Protein AF-0000000084380719 (afdb_homodimer)

Foldseek 3Di:
DDDDDDDFDWDWDDDPDDWIWIDGPPDDIATAWDDVVVPTPNPGDYPVNVLQVLLQVLLVVLLVVLCVVVVFAFDDKDKDKDWDWDADPNDTDTAEIEIEMETEGEPPTDVVVSVVSSVVSNVPRVSVVVDPHYYHYDYDYDYD/DDDDDDDFDWDWDDDPDDWIWIDGPPDDIATAWDDVVVPTPNPGDYPVNVLQVLLQVLLVVLLVVLCVVVVFAFDDKDKDKDWDWDADPNDTDTAEIEIEMETEGEPPTDVVVSVVSSVVSNVPRVSVVVDPHYYHYDYDYDYD

pLDDT: mean 97.03, std 4.34, range [57.62, 98.94]

Nearest PDB structures (foldseek):
  1qwi-assembly1_B  TM=7.609E-01  e=2.651E-09  Escherichia coli
  6mjn-assembly2_C  TM=7.390E-01  e=1.713E-10  Legionella pneumophila
  1lql-assembly4_G  TM=8.047E-01  e=5.259E-09  Mycoplasmoides pneumoniae
  6d9n-assembly1_A  TM=7.806E-01  e=1.043E-08  Elizabethkingia anophelis NUHP1
  1ukk-assembly1_B  TM=7.566E-01  e=8.662E-08  Thermus thermophilus HB8

Organism: NCBI:txid1548547

Solvent-accessible surface area (backbone atoms only — not comparable to full-atom values): 14609 Å² total; per-residue (Å²): 123,67,70,76,63,47,79,41,62,25,36,24,39,34,51,85,62,79,57,34,42,35,41,37,84,70,34,78,74,44,64,25,36,51,38,50,67,72,73,30,88,41,53,41,48,21,37,67,52,30,39,38,38,14,42,26,41,28,35,53,54,34,31,50,53,51,33,58,78,66,67,56,75,60,57,38,39,39,30,37,27,39,34,34,34,34,73,56,96,90,39,51,23,48,54,37,35,41,35,42,33,43,36,33,21,46,71,88,58,60,60,68,60,54,51,50,47,54,54,51,12,62,75,58,14,36,56,60,63,20,38,72,38,49,76,45,80,45,78,46,78,44,71,93,124,67,71,76,65,47,79,41,60,25,37,24,38,34,47,86,61,79,56,34,43,36,39,37,84,69,34,77,72,45,63,27,34,51,37,51,69,73,75,28,87,42,52,38,48,23,36,66,52,30,38,37,38,14,43,26,42,27,34,54,54,34,30,51,53,52,31,58,77,66,66,55,74,60,58,38,40,38,30,37,27,39,33,35,35,34,74,54,97,90,39,51,23,46,56,36,35,43,35,42,34,44,35,35,22,45,72,87,59,59,60,70,59,54,52,50,47,53,53,50,12,63,75,59,15,37,55,60,64,21,36,73,37,49,76,46,81,45,79,45,80,44,72,94

Structure (mmCIF, N/CA/C/O backbone):
data_AF-0000000084380719-model_v1
#
loop_
_entity.id
_entity.type
_entity.pdbx_description
1 polymer 'Osmotically inducible protein OsmC'
#
loop_
_atom_site.group_PDB
_atom_site.id
_atom_site.type_symbol
_atom_site.label_atom_id
_atom_site.label_alt_id
_atom_site.label_comp_id
_atom_site.label_asym_id
_atom_site.label_entity_id
_atom_site.label_seq_id
_atom_site.pdbx_PDB_ins_code
_atom_site.Cartn_x
_atom_site.Cartn_y
_atom_site.Cartn_z
_atom_site.occupancy
_atom_site.B_iso_or_equiv
_atom_site.auth_seq_id
_atom_site.auth_comp_id
_atom_site.auth_asym_id
_atom_site.auth_atom_id
_atom_site.pdbx_PDB_model_num
ATOM 1 N N . MET A 1 1 ? 18.422 15.531 -0.797 1 57.62 1 MET A N 1
ATOM 2 C CA . MET A 1 1 ? 17.391 14.617 -1.268 1 57.62 1 MET A CA 1
ATOM 3 C C . MET A 1 1 ? 17.891 13.781 -2.439 1 57.62 1 MET A C 1
ATOM 5 O O . MET A 1 1 ? 18.688 14.258 -3.256 1 57.62 1 MET A O 1
ATOM 9 N N . HIS A 1 2 ? 17.781 12.5 -2.42 1 75 2 HIS A N 1
ATOM 10 C CA . HIS A 1 2 ? 18.312 11.648 -3.48 1 75 2 HIS A CA 1
ATOM 11 C C . HIS A 1 2 ? 17.641 11.953 -4.816 1 75 2 HIS A C 1
ATOM 13 O O . HIS A 1 2 ? 16.453 12.281 -4.863 1 75 2 HIS A O 1
ATOM 19 N N . SER A 1 3 ? 18.453 11.969 -5.805 1 89.19 3 SER A N 1
ATOM 20 C CA . SER A 1 3 ? 17.938 12.18 -7.152 1 89.19 3 SER A CA 1
ATOM 21 C C . SER A 1 3 ? 17.016 11.047 -7.574 1 89.19 3 SER A C 1
ATOM 23 O O . SER A 1 3 ? 17.203 9.898 -7.172 1 89.19 3 SER A O 1
ATOM 25 N N . TYR A 1 4 ? 16.047 11.383 -8.328 1 94.06 4 TYR A N 1
ATOM 26 C CA . TYR A 1 4 ? 15.125 10.398 -8.867 1 94.06 4 TYR A CA 1
ATOM 27 C C . TYR A 1 4 ? 15.742 9.648 -10.039 1 94.06 4 TYR A C 1
ATOM 29 O O . TYR A 1 4 ? 16.609 10.18 -10.742 1 94.06 4 TYR A O 1
ATOM 37 N N . PRO A 1 5 ? 15.344 8.398 -10.148 1 97.38 5 PRO A N 1
ATOM 38 C CA . PRO A 1 5 ? 14.281 7.668 -9.453 1 97.38 5 PRO A CA 1
ATOM 39 C C . PRO A 1 5 ? 14.766 7.023 -8.148 1 97.38 5 PRO A C 1
ATOM 41 O O . PRO A 1 5 ? 15.961 6.77 -7.992 1 97.38 5 PRO A O 1
ATOM 44 N N . HIS A 1 6 ? 13.812 6.793 -7.164 1 98.25 6 HIS A N 1
ATOM 45 C CA . HIS A 1 6 ? 14.023 5.969 -5.977 1 98.25 6 HIS A CA 1
ATOM 46 C C . HIS A 1 6 ? 13.484 4.555 -6.184 1 98.25 6 HIS A C 1
ATOM 48 O O . HIS A 1 6 ? 12.414 4.375 -6.773 1 98.25 6 HIS A O 1
ATOM 54 N N . LEU A 1 7 ? 14.242 3.547 -5.676 1 98.44 7 LEU A N 1
ATOM 55 C CA . LEU A 1 7 ? 13.852 2.148 -5.816 1 98.44 7 LEU A CA 1
ATOM 56 C C . LEU A 1 7 ? 13.531 1.536 -4.457 1 98.44 7 LEU A C 1
ATOM 58 O O . LEU A 1 7 ? 14.266 1.736 -3.492 1 98.44 7 LEU A O 1
ATOM 62 N N . TYR A 1 8 ? 12.43 0.851 -4.383 1 98.69 8 TYR A N 1
ATOM 63 C CA . TYR A 1 8 ? 12.023 0.131 -3.184 1 98.69 8 TYR A CA 1
ATOM 64 C C . TYR A 1 8 ? 11.758 -1.337 -3.492 1 98.69 8 TYR A C 1
ATOM 66 O O . TYR A 1 8 ? 11.008 -1.657 -4.422 1 98.69 8 TYR A O 1
ATOM 74 N N . ALA A 1 9 ? 12.336 -2.246 -2.658 1 98.81 9 ALA A N 1
ATOM 75 C CA . ALA A 1 9 ? 12.25 -3.678 -2.938 1 98.81 9 ALA A CA 1
ATOM 76 C C . ALA A 1 9 ? 11.617 -4.426 -1.768 1 98.81 9 ALA A C 1
ATOM 78 O O . ALA A 1 9 ? 11.977 -4.199 -0.61 1 98.81 9 ALA A O 1
ATOM 79 N N . VAL A 1 10 ? 10.672 -5.289 -2.066 1 98.94 10 VAL A N 1
ATOM 80 C CA . VAL A 1 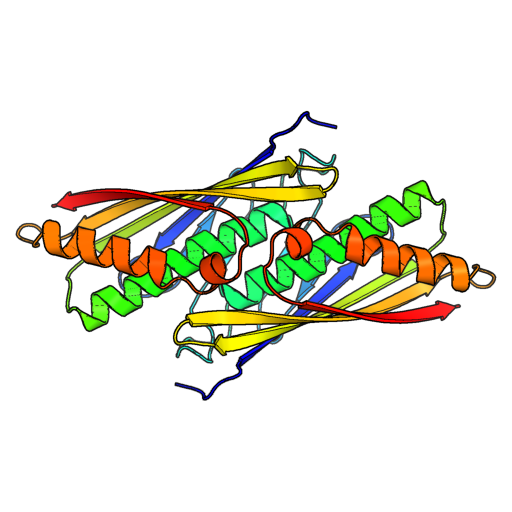10 ? 10.039 -6.164 -1.084 1 98.94 10 VAL A CA 1
ATOM 81 C C . VAL A 1 10 ? 9.898 -7.574 -1.654 1 98.94 10 VAL A C 1
ATOM 83 O O . VAL A 1 10 ? 9.68 -7.746 -2.855 1 98.94 10 VAL A O 1
ATOM 86 N N . SER A 1 11 ? 10.055 -8.516 -0.766 1 98.94 11 SER A N 1
ATOM 87 C CA . SER A 1 11 ? 9.852 -9.914 -1.134 1 98.94 11 SER A CA 1
ATOM 88 C C . SER A 1 11 ? 8.672 -10.523 -0.384 1 98.94 11 SER A C 1
ATOM 90 O O . SER A 1 11 ? 8.477 -10.25 0.802 1 98.94 11 SER A O 1
ATOM 92 N N . ALA A 1 12 ? 7.898 -11.312 -1.101 1 98.94 12 ALA A N 1
ATOM 93 C CA . ALA A 1 12 ? 6.836 -12.125 -0.517 1 98.94 12 ALA A CA 1
ATOM 94 C C . ALA A 1 12 ? 7.086 -13.609 -0.76 1 98.94 12 ALA A C 1
ATOM 96 O O . ALA A 1 12 ? 7.266 -14.039 -1.903 1 98.94 12 ALA A O 1
ATOM 97 N N . ASP A 1 13 ? 7.066 -14.367 0.296 1 98.88 13 ASP A N 1
ATOM 98 C CA . ASP A 1 13 ? 7.281 -15.812 0.225 1 98.88 13 ASP A CA 1
ATOM 99 C C . ASP A 1 13 ? 6.098 -16.578 0.81 1 98.88 13 ASP A C 1
ATOM 101 O O . ASP A 1 13 ? 5.594 -16.219 1.882 1 98.88 13 ASP A O 1
ATOM 105 N N . ALA A 1 14 ? 5.727 -17.594 0.1 1 98.44 14 ALA A N 1
ATOM 106 C CA . ALA A 1 14 ? 4.578 -18.344 0.589 1 98.44 14 ALA A CA 1
ATOM 107 C C . ALA A 1 14 ? 4.617 -19.781 0.088 1 98.44 14 ALA A C 1
ATOM 109 O O . ALA A 1 14 ? 5.262 -20.078 -0.922 1 98.44 14 ALA A O 1
ATOM 110 N N . GLY A 1 15 ? 3.971 -20.656 0.856 1 97 15 GLY A N 1
ATOM 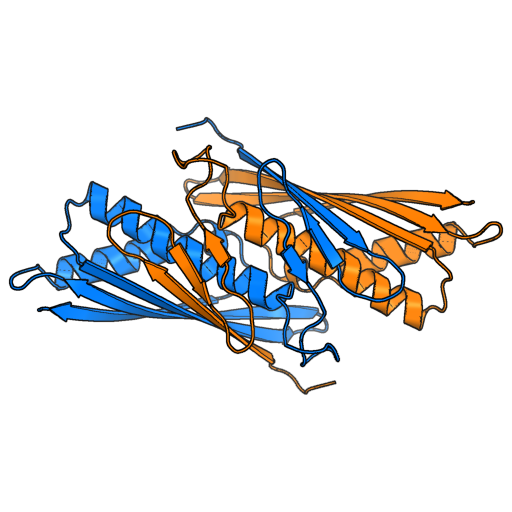111 C CA . GLY A 1 15 ? 3.611 -21.984 0.41 1 97 15 GLY A CA 1
ATOM 112 C C . GLY A 1 15 ? 2.143 -22.125 0.057 1 97 15 GLY A C 1
ATOM 113 O O . GLY A 1 15 ? 1.438 -21.125 -0.09 1 97 15 GLY A O 1
ATOM 114 N N . LEU A 1 16 ? 1.768 -23.328 -0.078 1 94.12 16 LEU A N 1
ATOM 115 C CA . LEU A 1 16 ? 0.417 -23.656 -0.522 1 94.12 16 LEU A CA 1
ATOM 116 C C . LEU A 1 16 ? -0.624 -23.031 0.407 1 94.12 16 LEU A C 1
ATOM 118 O O . LEU A 1 16 ? -1.684 -22.594 -0.045 1 94.12 16 LEU A O 1
ATOM 122 N N . GLU A 1 17 ? -0.266 -23.109 1.683 1 94.06 17 GLU A N 1
ATOM 123 C CA . GLU A 1 17 ? -1.156 -22.578 2.715 1 94.06 17 GLU A CA 1
ATOM 124 C C . GLU A 1 17 ? -0.385 -21.766 3.746 1 94.06 17 GLU A C 1
ATOM 126 O O . GLU A 1 17 ? 0.846 -21.703 3.705 1 94.06 17 GLU A O 1
ATOM 131 N N . GLY A 1 18 ? -1.129 -21.125 4.59 1 95.56 18 GLY A N 1
ATOM 132 C CA . GLY A 1 18 ? -0.494 -20.375 5.66 1 95.56 18 GLY A CA 1
ATOM 133 C C . GLY A 1 18 ? -0.27 -18.906 5.312 1 95.56 18 GLY A C 1
ATOM 134 O O . GLY A 1 18 ? -0.805 -18.422 4.316 1 95.56 18 GLY A O 1
ATOM 135 N N . ASP A 1 19 ? 0.548 -18.25 6.172 1 97.75 19 ASP A N 1
ATOM 136 C CA . ASP A 1 19 ? 0.772 -16.812 6.012 1 97.75 19 ASP A CA 1
ATOM 137 C C . ASP A 1 19 ? 1.754 -16.531 4.875 1 97.75 19 ASP A C 1
ATOM 139 O O . ASP A 1 19 ? 2.514 -17.422 4.473 1 97.75 19 ASP A O 1
ATOM 143 N N . VAL A 1 20 ? 1.64 -15.414 4.309 1 98.81 20 VAL A N 1
ATOM 144 C CA . VAL A 1 20 ? 2.656 -14.875 3.414 1 98.81 20 VAL A CA 1
ATOM 145 C C . VAL A 1 20 ? 3.682 -14.078 4.219 1 98.81 20 VAL A C 1
ATOM 147 O O . VAL A 1 20 ? 3.316 -13.266 5.074 1 98.81 20 VAL A O 1
ATOM 150 N N . ARG A 1 21 ? 4.898 -14.344 3.99 1 98.75 21 ARG A N 1
ATOM 151 C CA . ARG A 1 21 ? 5.973 -13.625 4.66 1 98.75 21 ARG A CA 1
ATOM 152 C C . ARG A 1 21 ? 6.477 -12.469 3.805 1 98.75 21 ARG A C 1
ATOM 154 O O . ARG A 1 21 ? 6.953 -12.68 2.686 1 98.75 21 ARG A O 1
ATOM 161 N N . LEU A 1 22 ? 6.363 -11.219 4.324 1 98.94 22 LEU A N 1
ATOM 162 C CA . LEU A 1 22 ? 6.828 -10.016 3.645 1 98.94 22 LEU A CA 1
ATOM 163 C C . LEU A 1 22 ? 8.117 -9.5 4.27 1 98.94 22 LEU A C 1
ATOM 165 O O . LEU A 1 22 ? 8.188 -9.281 5.48 1 98.94 22 LEU A O 1
ATOM 169 N N . THR A 1 23 ? 9.141 -9.312 3.428 1 98.88 23 THR A N 1
ATOM 170 C CA . THR A 1 23 ? 10.438 -8.867 3.928 1 98.88 23 THR A CA 1
ATOM 171 C C . THR A 1 23 ? 11.016 -7.77 3.043 1 98.88 23 THR A C 1
ATOM 173 O O . THR A 1 23 ? 10.727 -7.711 1.847 1 98.88 23 THR A O 1
ATOM 176 N N . SER A 1 24 ? 11.711 -6.938 3.562 1 98.62 24 SER A N 1
ATOM 177 C CA . SER A 1 24 ? 12.531 -5.906 2.936 1 98.62 24 SER A CA 1
ATOM 178 C C . SER A 1 24 ? 13.82 -5.668 3.723 1 98.62 24 SER A C 1
ATOM 180 O O . SER A 1 24 ? 13.852 -5.852 4.941 1 98.62 24 SER A O 1
ATOM 182 N N . ASN A 1 25 ? 14.867 -5.312 3.059 1 96.56 25 ASN A N 1
ATOM 183 C CA . ASN A 1 25 ? 16.172 -5.184 3.701 1 96.56 25 ASN A CA 1
ATOM 184 C C . ASN A 1 25 ? 16.109 -4.238 4.898 1 96.56 25 ASN A C 1
ATOM 186 O O . ASN A 1 25 ? 15.703 -3.084 4.762 1 96.56 25 ASN A O 1
ATOM 190 N N . GLY A 1 26 ? 16.5 -4.754 6.043 1 96.31 26 GLY A N 1
ATOM 191 C CA . GLY A 1 26 ? 16.641 -3.936 7.234 1 96.31 26 GLY A CA 1
ATOM 192 C C . GLY A 1 26 ? 15.336 -3.732 7.984 1 96.31 26 GLY A C 1
ATOM 193 O O . GLY A 1 26 ? 15.305 -3.033 9 1 96.31 26 GLY A O 1
ATOM 194 N N . LEU A 1 27 ? 14.242 -4.312 7.484 1 97.81 27 LEU A N 1
ATOM 195 C CA . LEU A 1 27 ? 12.938 -4.102 8.102 1 97.81 27 LEU A CA 1
ATOM 196 C C . LEU A 1 27 ? 12.461 -5.367 8.812 1 97.81 27 LEU A C 1
ATOM 198 O O . LEU A 1 27 ? 12.805 -6.48 8.406 1 97.81 27 LEU A O 1
ATOM 202 N N . ALA A 1 28 ? 11.68 -5.172 9.859 1 97.44 28 ALA A N 1
ATOM 203 C CA . ALA A 1 28 ? 11.031 -6.312 10.5 1 97.44 28 ALA A CA 1
ATOM 204 C C . ALA A 1 28 ? 10.047 -6.992 9.547 1 97.44 28 ALA A C 1
ATOM 206 O O . ALA A 1 28 ? 9.352 -6.32 8.781 1 97.44 28 ALA A O 1
ATOM 207 N N . GLU A 1 29 ? 9.953 -8.242 9.688 1 98.19 29 GLU A N 1
ATOM 208 C CA . GLU A 1 29 ? 9.055 -9.016 8.836 1 98.19 29 GLU A CA 1
ATOM 209 C C . GLU A 1 29 ? 7.594 -8.719 9.164 1 98.19 29 GLU A C 1
ATOM 211 O O . GLU A 1 29 ? 7.242 -8.5 10.32 1 98.19 29 GLU A O 1
ATOM 216 N N . ILE A 1 30 ? 6.738 -8.719 8.133 1 98.56 30 ILE A N 1
ATOM 217 C CA . ILE A 1 30 ? 5.285 -8.711 8.289 1 98.56 30 ILE A CA 1
ATOM 218 C C . ILE A 1 30 ? 4.707 -10.039 7.824 1 98.56 30 ILE A C 1
ATOM 220 O O . ILE A 1 30 ? 5.035 -10.523 6.738 1 98.56 30 ILE A O 1
ATOM 224 N N . SER A 1 31 ? 3.896 -10.633 8.656 1 98.31 31 SER A N 1
ATOM 225 C CA . SER A 1 31 ? 3.076 -11.773 8.234 1 98.31 31 SER A CA 1
ATOM 226 C C . SER A 1 31 ? 1.709 -11.312 7.742 1 98.31 31 SER A C 1
ATOM 228 O O . SER A 1 31 ? 1.029 -10.531 8.414 1 98.31 31 SER A O 1
ATOM 230 N N . SER A 1 32 ? 1.32 -11.82 6.562 1 98.69 32 SER A N 1
ATOM 231 C CA . SER A 1 32 ? 0.042 -11.398 6 1 98.69 32 SER A CA 1
ATOM 232 C C . SER A 1 32 ? -0.834 -12.594 5.652 1 98.69 32 SER A C 1
ATOM 234 O O . SER A 1 32 ? -0.354 -13.734 5.617 1 98.69 32 SER A O 1
ATOM 236 N N . ALA A 1 33 ? -2.1 -12.375 5.527 1 98.5 33 ALA A N 1
ATOM 237 C CA . ALA A 1 33 ? -3.107 -13.352 5.121 1 98.5 33 ALA A CA 1
ATOM 238 C C . ALA A 1 33 ? -4.246 -12.68 4.359 1 98.5 33 ALA A C 1
ATOM 240 O O . ALA A 1 33 ? -4.391 -11.453 4.398 1 98.5 33 ALA A O 1
ATOM 241 N N . PRO A 1 34 ? -5.008 -13.484 3.633 1 98.06 34 PRO A N 1
ATOM 242 C CA . PRO A 1 34 ? -6.203 -12.875 3.047 1 98.06 34 PRO A CA 1
ATOM 243 C C . PRO A 1 34 ? -7.102 -12.219 4.094 1 98.06 34 PRO A C 1
ATOM 245 O O . PRO A 1 34 ? -7.203 -12.711 5.223 1 98.06 34 PRO A O 1
ATOM 248 N N . PRO A 1 35 ? -7.742 -11.148 3.711 1 97.69 35 PRO A N 1
ATOM 249 C CA . PRO A 1 35 ? -8.711 -10.562 4.637 1 97.69 35 PRO A CA 1
ATOM 250 C C . PRO A 1 35 ? -9.984 -11.391 4.777 1 97.69 35 PRO A C 1
AT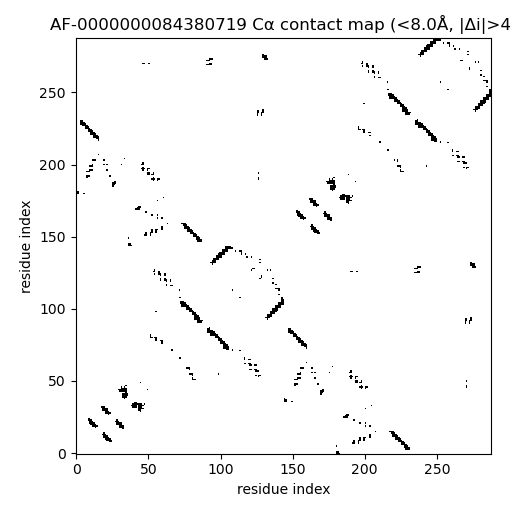OM 252 O O . PRO A 1 35 ? -10.188 -12.336 4.012 1 97.69 35 PRO A O 1
ATOM 255 N N . ALA A 1 36 ? -10.797 -11.023 5.727 1 96.38 36 ALA A N 1
ATOM 256 C CA . ALA A 1 36 ? -12.016 -11.773 5.996 1 96.38 36 ALA A CA 1
ATOM 257 C C . ALA A 1 36 ? -12.93 -11.789 4.77 1 96.38 36 ALA A C 1
ATOM 259 O O . ALA A 1 36 ? -13.562 -12.805 4.48 1 96.38 36 ALA A O 1
ATOM 260 N N . GLU A 1 37 ? -12.992 -10.711 4.02 1 96.25 37 GLU A N 1
ATOM 261 C CA . GLU A 1 37 ? -13.867 -10.57 2.855 1 96.25 37 GLU A CA 1
ATOM 262 C C . GLU A 1 37 ? -13.5 -11.562 1.761 1 96.25 37 GLU A C 1
ATOM 264 O O . GLU A 1 37 ? -14.32 -11.883 0.901 1 96.25 37 GLU A O 1
ATOM 269 N N . PHE A 1 38 ? -12.227 -12.078 1.833 1 96.38 38 PHE A N 1
ATOM 270 C CA . PHE A 1 38 ? -11.766 -13.055 0.846 1 96.38 38 PHE A CA 1
ATOM 271 C C . PHE A 1 38 ? -11.5 -14.406 1.5 1 96.38 38 PHE A C 1
ATOM 273 O O . PHE A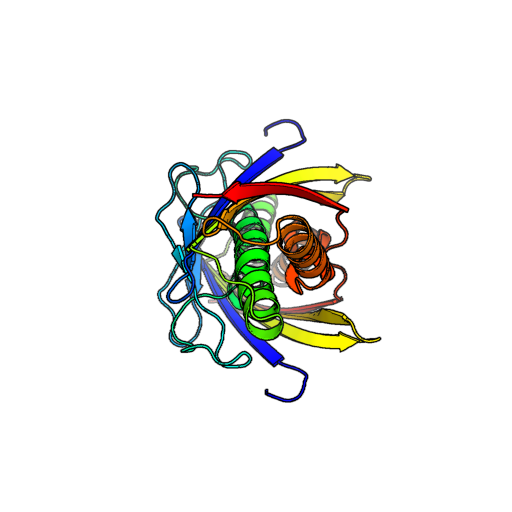 1 38 ? -10.648 -15.164 1.041 1 96.38 38 PHE A O 1
ATOM 280 N N . GLY A 1 39 ? -12.102 -14.633 2.656 1 94.81 39 GLY A N 1
ATOM 281 C CA . GLY A 1 39 ? -12.094 -15.945 3.285 1 94.81 39 GLY A CA 1
ATOM 282 C C . GLY A 1 39 ? -10.906 -16.156 4.211 1 94.81 39 GLY A C 1
ATOM 283 O O . GLY A 1 39 ? -10.633 -17.281 4.625 1 94.81 39 GLY A O 1
ATOM 284 N N . GLY A 1 40 ? -10.141 -15.18 4.516 1 96.31 40 GLY A N 1
ATOM 285 C CA . GLY A 1 40 ? -9.023 -15.281 5.441 1 96.31 40 GLY A CA 1
ATOM 286 C C . GLY A 1 40 ? -9.43 -15.133 6.895 1 96.31 40 GLY A C 1
ATOM 287 O O . GLY A 1 40 ? -10.609 -14.938 7.195 1 96.31 40 GLY A O 1
ATOM 288 N N . PRO A 1 41 ? -8.453 -15.242 7.785 1 95.88 41 PRO A N 1
ATOM 289 C CA . PRO A 1 41 ? -8.727 -15.172 9.227 1 95.88 41 PRO A CA 1
ATOM 290 C C . PRO A 1 41 ? -9.156 -13.781 9.68 1 95.88 41 PRO A C 1
ATOM 292 O O . PRO A 1 41 ? -9.836 -13.641 10.695 1 95.88 41 PRO A O 1
ATOM 295 N N . GLY A 1 42 ? -8.664 -12.734 9.086 1 96.06 42 GLY A N 1
ATOM 296 C CA . GLY A 1 42 ? -9.07 -11.375 9.398 1 96.06 42 GLY A CA 1
ATOM 297 C C . GLY A 1 42 ? -8.258 -10.742 10.516 1 96.06 42 GLY A C 1
ATOM 298 O O . GLY A 1 42 ? -8.523 -9.609 10.914 1 96.06 42 GLY A O 1
ATOM 299 N N . ASP A 1 43 ? -7.258 -11.469 10.938 1 97.38 43 ASP A N 1
ATOM 300 C CA . ASP A 1 43 ? -6.5 -10.969 12.078 1 97.38 43 ASP A CA 1
ATOM 301 C C . ASP A 1 43 ? -5.047 -10.688 11.688 1 97.38 43 ASP A C 1
ATOM 303 O O . ASP A 1 43 ? -4.18 -10.57 12.562 1 97.38 43 ASP A O 1
ATOM 307 N N . GLN A 1 44 ? -4.777 -10.625 10.414 1 97.94 44 GLN A N 1
ATOM 308 C CA . GLN A 1 44 ? -3.465 -10.281 9.875 1 97.94 44 GLN A CA 1
ATOM 309 C C . GLN A 1 44 ? -3.574 -9.195 8.812 1 97.94 44 GLN A C 1
ATOM 311 O O . GLN A 1 44 ? -4.637 -9.008 8.211 1 97.94 44 GLN A O 1
ATOM 316 N N . TRP A 1 45 ? -2.496 -8.484 8.703 1 98.69 45 TRP A N 1
ATOM 317 C CA . TRP A 1 45 ? -2.428 -7.543 7.59 1 98.69 45 TRP A CA 1
ATOM 318 C C . TRP A 1 45 ? -2.641 -8.258 6.258 1 98.69 45 TRP A C 1
ATOM 320 O O . TRP A 1 45 ? -2.322 -9.445 6.125 1 98.69 45 TRP A O 1
ATOM 330 N N . SER A 1 46 ? -3.238 -7.582 5.297 1 98.81 46 SER A N 1
ATOM 331 C CA . SER A 1 46 ? -3.539 -8.047 3.947 1 98.81 46 SER A CA 1
ATOM 332 C C . SER A 1 46 ? -3.105 -7.031 2.898 1 98.81 46 SER A C 1
ATOM 334 O O . SER A 1 46 ? -2.775 -5.891 3.232 1 98.81 46 SER A O 1
ATOM 336 N N . PRO A 1 47 ? -3.059 -7.441 1.619 1 98.88 47 PRO A N 1
ATOM 337 C CA . PRO A 1 47 ? -2.736 -6.445 0.592 1 98.88 47 PRO A CA 1
ATOM 338 C C . PRO A 1 47 ? -3.619 -5.203 0.677 1 98.88 47 PRO A C 1
ATOM 340 O O . PRO A 1 47 ? -3.133 -4.082 0.5 1 98.88 47 PRO A O 1
ATOM 343 N N . GLU A 1 48 ? -4.895 -5.379 1.001 1 98.81 48 GLU A N 1
ATOM 344 C CA . GLU A 1 48 ? -5.855 -4.281 1.062 1 98.81 48 GLU A CA 1
ATOM 345 C C . GLU A 1 48 ? -5.539 -3.332 2.215 1 98.81 48 GLU A C 1
ATOM 347 O O . GLU A 1 48 ? -5.422 -2.121 2.014 1 98.81 48 GLU A O 1
ATOM 352 N N . THR A 1 49 ? -5.371 -3.938 3.434 1 98.94 49 THR A N 1
ATOM 353 C CA . THR A 1 49 ? -5.105 -3.082 4.586 1 98.94 49 THR A CA 1
ATOM 354 C C . THR A 1 49 ? -3.711 -2.469 4.496 1 98.94 49 THR A C 1
ATOM 356 O O . THR A 1 49 ? -3.49 -1.343 4.949 1 98.94 49 THR A O 1
ATOM 359 N N . LEU A 1 50 ? -2.732 -3.133 3.85 1 98.94 50 LEU A N 1
ATOM 360 C CA . LEU A 1 50 ? -1.405 -2.562 3.648 1 98.94 50 LEU A CA 1
ATOM 361 C C . LEU A 1 50 ? -1.468 -1.356 2.717 1 98.94 50 LEU A C 1
ATOM 363 O O . LEU A 1 50 ? -0.791 -0.352 2.949 1 98.94 50 LEU A O 1
ATOM 367 N N . LEU A 1 51 ? -2.262 -1.432 1.63 1 98.94 51 LEU A N 1
ATOM 368 C CA . LEU A 1 51 ? -2.416 -0.287 0.738 1 98.94 51 LEU A CA 1
ATOM 369 C C . LEU A 1 51 ? -3.059 0.887 1.467 1 98.94 51 LEU A C 1
ATOM 371 O O . LEU A 1 51 ? -2.594 2.023 1.355 1 98.94 51 LEU A O 1
ATOM 375 N N . VAL A 1 52 ? -4.105 0.613 2.252 1 98.94 52 VAL A N 1
ATOM 376 C CA . VAL A 1 52 ? -4.785 1.675 2.988 1 98.94 52 VAL A CA 1
ATOM 377 C C . VAL A 1 52 ? -3.832 2.279 4.02 1 98.94 52 VAL A C 1
ATOM 379 O O . VAL A 1 52 ? -3.822 3.494 4.227 1 98.94 52 VAL A O 1
ATOM 382 N N . ALA A 1 53 ? -3.01 1.461 4.637 1 98.94 53 ALA A N 1
ATOM 383 C CA . ALA A 1 53 ? -1.998 1.943 5.57 1 98.94 53 ALA A CA 1
ATOM 384 C C . ALA A 1 53 ? -0.998 2.859 4.871 1 98.94 53 ALA A C 1
ATOM 386 O O . ALA A 1 53 ? -0.587 3.881 5.43 1 98.94 53 ALA A O 1
ATOM 387 N N . ALA A 1 54 ? -0.551 2.441 3.668 1 98.94 54 ALA A N 1
ATOM 388 C CA . ALA A 1 54 ? 0.384 3.268 2.908 1 98.94 54 ALA A CA 1
ATOM 389 C C . ALA A 1 54 ? -0.198 4.656 2.648 1 98.94 54 ALA A C 1
ATOM 391 O O . ALA A 1 54 ? 0.508 5.66 2.756 1 98.94 54 ALA A O 1
ATOM 392 N N . VAL A 1 55 ? -1.505 4.766 2.354 1 98.94 55 VAL A N 1
ATOM 393 C CA . VAL A 1 55 ? -2.182 6.035 2.1 1 98.94 55 VAL A CA 1
ATOM 394 C C . VAL A 1 55 ? -2.189 6.879 3.371 1 98.94 55 VAL A C 1
ATOM 396 O O . VAL A 1 55 ? -1.797 8.047 3.35 1 98.94 55 VAL A O 1
ATOM 399 N N . ALA A 1 56 ? -2.602 6.262 4.488 1 98.94 56 ALA A N 1
ATOM 400 C CA . ALA A 1 56 ? -2.668 6.984 5.758 1 98.94 56 ALA A CA 1
ATOM 401 C C . ALA A 1 56 ? -1.289 7.488 6.176 1 98.94 56 ALA A C 1
ATOM 403 O O . ALA A 1 56 ? -1.138 8.648 6.57 1 98.94 56 ALA A O 1
ATOM 404 N N . ASP A 1 57 ? -0.337 6.645 6.082 1 98.94 57 ASP A N 1
ATOM 405 C CA . ASP A 1 57 ? 1.041 6.93 6.465 1 98.94 57 ASP A CA 1
ATOM 406 C C . ASP A 1 57 ? 1.623 8.062 5.621 1 98.94 57 ASP A C 1
ATOM 408 O O . ASP A 1 57 ? 2.264 8.969 6.148 1 98.94 57 ASP A O 1
ATOM 412 N N . CYS A 1 58 ? 1.374 7.965 4.336 1 98.88 58 CYS A N 1
ATOM 413 C CA . CYS A 1 58 ? 1.884 8.977 3.422 1 98.88 58 CYS A CA 1
ATOM 414 C C . CYS A 1 58 ? 1.298 10.352 3.746 1 98.88 58 CYS A C 1
ATOM 416 O O . CYS A 1 58 ? 2.006 11.359 3.703 1 98.88 58 CYS A O 1
ATOM 418 N N . PHE A 1 59 ? -0.011 10.438 4.004 1 98.88 59 PHE A N 1
ATOM 419 C CA . PHE A 1 59 ? -0.631 11.703 4.371 1 98.88 59 PHE A CA 1
ATOM 420 C C . PHE A 1 59 ? 0.065 12.312 5.582 1 98.88 59 PHE A C 1
ATOM 422 O O . PHE A 1 59 ? 0.424 13.492 5.57 1 98.88 59 PHE A O 1
ATOM 429 N N . VAL A 1 60 ? 0.297 11.523 6.594 1 98.88 60 VAL A N 1
ATOM 430 C CA . VAL A 1 60 ? 0.87 11.992 7.852 1 98.88 60 VAL A CA 1
ATOM 431 C C . VAL A 1 60 ? 2.281 12.523 7.613 1 98.88 60 VAL A C 1
ATOM 433 O O . VAL A 1 60 ? 2.631 13.609 8.078 1 98.88 60 VAL A O 1
ATOM 436 N N . LEU A 1 61 ? 3.055 11.781 6.863 1 98.69 61 LEU A N 1
ATOM 437 C CA . LEU A 1 61 ? 4.438 12.188 6.641 1 98.69 61 LEU A CA 1
ATOM 438 C C . LEU A 1 61 ? 4.508 13.406 5.734 1 98.69 61 LEU A C 1
ATOM 440 O O . LEU A 1 61 ? 5.367 14.273 5.914 1 98.69 61 LEU A O 1
ATOM 444 N N . THR A 1 62 ? 3.611 13.461 4.715 1 98.5 62 THR A N 1
ATOM 445 C CA . THR A 1 62 ? 3.531 14.641 3.863 1 98.5 62 THR A CA 1
ATOM 446 C C . THR A 1 62 ? 3.139 15.867 4.676 1 98.5 62 THR A C 1
ATOM 448 O O . THR A 1 62 ? 3.756 16.922 4.547 1 98.5 62 THR A O 1
ATOM 451 N N . PHE A 1 63 ? 2.148 15.68 5.57 1 98.81 6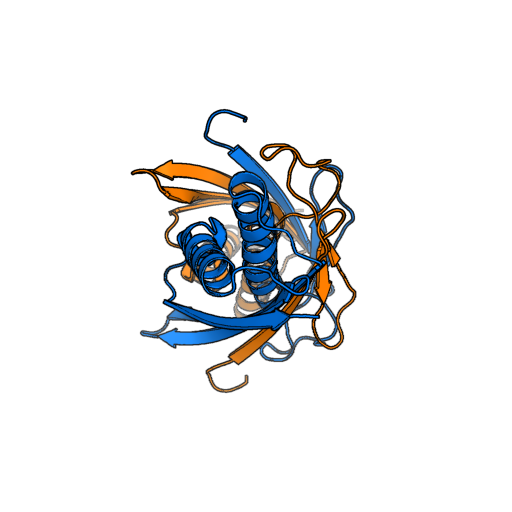3 PHE A N 1
ATOM 452 C CA . PHE A 1 63 ? 1.749 16.781 6.445 1 98.81 63 PHE A CA 1
ATOM 453 C C . PHE A 1 63 ? 2.928 17.25 7.281 1 98.81 63 PHE A C 1
ATOM 455 O O . PHE A 1 63 ? 3.182 18.453 7.375 1 98.81 63 PHE A O 1
ATOM 462 N N . ARG A 1 64 ? 3.574 16.312 7.887 1 98.31 64 ARG A N 1
ATOM 463 C CA . ARG A 1 64 ? 4.703 16.656 8.75 1 98.31 64 ARG A CA 1
ATOM 464 C C . ARG A 1 64 ? 5.73 17.5 8.008 1 98.31 64 ARG A C 1
ATOM 466 O O . ARG A 1 64 ? 6.215 18.5 8.531 1 98.31 64 ARG A O 1
ATOM 473 N N . ALA A 1 65 ? 6.043 17.125 6.773 1 97.38 65 ALA A N 1
ATOM 474 C CA . ALA A 1 65 ? 7.027 17.844 5.961 1 97.38 65 ALA A CA 1
ATOM 475 C C . ALA A 1 65 ? 6.543 19.25 5.625 1 97.38 65 ALA A C 1
ATOM 477 O O . ALA A 1 65 ? 7.289 20.219 5.777 1 97.38 65 ALA A O 1
ATOM 478 N N . ILE A 1 66 ? 5.297 19.391 5.199 1 98.25 66 ILE A N 1
ATOM 479 C CA . ILE A 1 66 ? 4.758 20.672 4.785 1 98.25 66 ILE A CA 1
ATOM 480 C C . ILE A 1 66 ? 4.582 21.578 6.004 1 98.25 66 ILE A C 1
ATOM 482 O O . ILE A 1 66 ? 4.836 22.781 5.934 1 98.25 66 ILE A O 1
ATOM 486 N N . ALA A 1 67 ? 4.121 20.984 7.137 1 98.31 67 ALA A N 1
ATOM 487 C CA . ALA A 1 67 ? 3.971 21.75 8.367 1 98.31 67 ALA A CA 1
ATOM 488 C C . ALA A 1 67 ? 5.309 22.344 8.82 1 98.31 67 ALA A C 1
ATOM 490 O O . ALA A 1 67 ? 5.379 23.5 9.234 1 98.31 67 ALA A O 1
ATOM 491 N N . ARG A 1 68 ? 6.32 21.516 8.711 1 97 68 ARG A N 1
ATOM 492 C CA . ARG A 1 68 ? 7.66 21.969 9.07 1 97 68 ARG A CA 1
ATOM 493 C C . ARG A 1 68 ? 8.109 23.125 8.172 1 97 68 ARG A C 1
ATOM 495 O O . ARG A 1 68 ? 8.578 24.156 8.664 1 97 68 ARG A O 1
ATOM 502 N N . ALA A 1 69 ? 7.965 22.969 6.934 1 97 69 ALA A N 1
ATOM 503 C CA . ALA A 1 69 ? 8.359 23.984 5.957 1 97 69 ALA A CA 1
ATOM 504 C C . ALA A 1 69 ? 7.57 25.266 6.164 1 97 69 ALA A C 1
ATOM 506 O O . ALA A 1 69 ? 8.094 26.359 5.941 1 97 69 ALA A O 1
ATOM 507 N N . SER A 1 70 ? 6.348 25.109 6.605 1 97.56 70 SER A N 1
ATOM 508 C CA . SER A 1 70 ? 5.449 26.25 6.773 1 97.56 70 SER A CA 1
ATOM 509 C C . SER A 1 70 ? 5.527 26.812 8.188 1 97.56 70 SER A C 1
ATOM 511 O O . SER A 1 70 ? 4.797 27.75 8.539 1 97.56 70 SER A O 1
ATOM 513 N N . LYS A 1 71 ? 6.305 26.141 9.039 1 96.75 71 LYS A N 1
ATOM 514 C CA . LYS A 1 71 ? 6.523 26.547 10.422 1 96.75 71 LYS A CA 1
ATOM 515 C C . LYS A 1 71 ? 5.219 26.531 11.211 1 96.75 71 LYS A C 1
ATOM 517 O O . LYS A 1 71 ? 4.957 27.422 12.016 1 96.75 71 LYS A O 1
ATOM 522 N N . LEU A 1 72 ? 4.348 25.625 10.875 1 97.75 72 LEU A N 1
ATOM 523 C CA . LEU A 1 72 ? 3.125 25.438 11.656 1 97.75 72 LEU A CA 1
ATOM 524 C C . LEU A 1 72 ? 3.414 24.688 12.945 1 97.75 72 LEU A C 1
ATOM 526 O O . LEU A 1 72 ? 3.945 23.578 12.922 1 97.75 72 LEU A O 1
ATOM 530 N N . GLU A 1 73 ? 3.043 25.25 14.047 1 96.62 73 GLU A N 1
ATOM 531 C CA . GLU A 1 73 ? 3.094 24.531 15.312 1 96.62 73 GLU A CA 1
ATOM 532 C C . GLU A 1 73 ? 1.884 23.609 15.461 1 96.62 73 GLU A C 1
ATOM 534 O O . GLU A 1 73 ? 0.752 24.016 15.188 1 96.62 73 GLU A O 1
ATOM 539 N N . TRP A 1 74 ? 2.141 22.375 15.828 1 98.12 74 TRP A N 1
ATOM 540 C CA . TRP A 1 74 ? 1.066 21.406 16.031 1 98.12 74 TRP A CA 1
ATOM 541 C C . TRP A 1 74 ? 1.464 20.359 17.062 1 98.12 74 TRP A C 1
ATOM 543 O O . TRP A 1 74 ? 2.625 20.281 17.469 1 98.12 74 TRP A O 1
ATOM 553 N N . VAL A 1 75 ? 0.474 19.562 17.578 1 97.75 75 VAL A N 1
ATOM 554 C CA . VAL A 1 75 ? 0.682 18.656 18.703 1 97.75 75 VAL A CA 1
ATOM 555 C C . VAL A 1 75 ? 0.524 17.203 18.25 1 97.75 75 VAL A C 1
ATOM 557 O O . VAL A 1 75 ? 1.391 16.375 18.516 1 97.75 75 VAL A O 1
ATOM 560 N N . ALA A 1 76 ? -0.555 16.922 17.625 1 98.5 76 ALA A N 1
ATOM 561 C CA . ALA A 1 76 ? -0.864 15.547 17.234 1 98.5 76 ALA A CA 1
ATOM 562 C C . ALA A 1 76 ? -1.718 15.516 15.977 1 98.5 76 ALA A C 1
ATOM 564 O O . ALA A 1 76 ? -2.52 16.422 15.734 1 98.5 76 ALA A O 1
ATOM 565 N N . LEU A 1 77 ? -1.529 14.562 15.156 1 98.88 77 LEU A N 1
ATOM 566 C CA . LEU A 1 77 ? -2.332 14.312 13.961 1 98.88 77 LEU A CA 1
ATOM 567 C C . LEU A 1 77 ? -2.84 12.875 13.938 1 98.88 77 LEU A C 1
ATOM 569 O O . LEU A 1 77 ? -2.07 11.938 14.164 1 98.88 77 LEU A O 1
ATOM 573 N N . LYS A 1 78 ? -4.082 12.703 13.773 1 98.88 78 LYS A N 1
ATOM 574 C CA . LYS A 1 78 ? -4.723 11.414 13.523 1 98.88 78 LYS A CA 1
ATOM 575 C C . LYS A 1 78 ? -5.359 11.375 12.141 1 98.88 78 LYS A C 1
ATOM 577 O O . LYS A 1 78 ? -6.152 12.258 11.789 1 98.88 78 LYS A O 1
ATOM 582 N N . CYS A 1 79 ? -4.996 10.453 11.344 1 98.94 79 CYS A N 1
ATOM 583 C CA . CYS A 1 79 ? -5.562 10.242 10.016 1 98.94 79 CYS A CA 1
ATOM 584 C C . CYS A 1 79 ? -6.238 8.883 9.914 1 98.94 79 CYS A C 1
ATOM 586 O O . CYS A 1 79 ? -5.57 7.848 9.953 1 98.94 79 CYS A O 1
ATOM 588 N N . GLU A 1 80 ? -7.516 8.859 9.82 1 98.94 80 GLU A N 1
ATOM 589 C CA . GLU A 1 80 ? -8.289 7.648 9.555 1 98.94 80 GLU A CA 1
ATOM 590 C C . GLU A 1 80 ? -8.648 7.531 8.078 1 98.94 80 GLU A C 1
ATOM 592 O O . GLU A 1 80 ? -9.25 8.438 7.504 1 98.94 80 GLU A O 1
ATOM 597 N N . VAL A 1 81 ? -8.32 6.438 7.496 1 98.94 81 VAL A N 1
ATOM 598 C CA . VAL A 1 81 ? -8.578 6.238 6.074 1 98.94 81 VAL A CA 1
ATOM 599 C C . VAL A 1 81 ? -9.477 5.02 5.875 1 98.94 81 VAL A C 1
ATOM 601 O O . VAL A 1 81 ? -9.258 3.977 6.496 1 98.94 81 VAL A O 1
ATOM 604 N N . GLU A 1 82 ? -10.477 5.16 5.082 1 98.88 82 GLU A N 1
ATOM 605 C CA . GLU A 1 82 ? -11.289 4.055 4.574 1 98.88 82 GLU A CA 1
ATOM 606 C C . GLU A 1 82 ? -11.102 3.883 3.07 1 98.88 82 GLU A C 1
ATOM 608 O O . GLU A 1 82 ? -11.305 4.824 2.303 1 98.88 82 GLU A O 1
ATOM 613 N N . GLY A 1 83 ? -10.672 2.729 2.635 1 98.88 83 GLY A N 1
ATOM 614 C CA . GLY A 1 83 ? -10.617 2.369 1.227 1 98.88 83 GLY A CA 1
ATOM 615 C C . GLY A 1 83 ? -11.812 1.555 0.772 1 98.88 83 GLY A C 1
ATOM 616 O O . GLY A 1 83 ? -12.281 0.673 1.496 1 98.88 83 GLY A O 1
ATOM 617 N N . VAL A 1 84 ? -12.289 1.854 -0.394 1 98.75 84 VAL A N 1
ATOM 618 C CA . VAL A 1 84 ? -13.438 1.156 -0.97 1 98.75 84 VAL A CA 1
ATOM 619 C C . VAL A 1 84 ? -12.977 0.283 -2.135 1 98.75 84 VAL A C 1
ATOM 621 O O . VAL A 1 84 ? -12.477 0.793 -3.143 1 98.75 84 VAL A O 1
ATOM 624 N N . LEU A 1 85 ? -13.094 -0.966 -1.983 1 98.56 85 LEU A N 1
ATOM 625 C CA . LEU A 1 85 ? -12.828 -1.928 -3.047 1 98.56 85 LEU A CA 1
ATOM 626 C C . LEU A 1 85 ? -14.125 -2.357 -3.73 1 98.56 85 LEU A C 1
ATOM 628 O O . LEU A 1 85 ? -15.031 -2.875 -3.078 1 98.56 85 LEU A O 1
ATOM 632 N N . ASP A 1 86 ? -14.148 -2.16 -5.02 1 97.81 86 ASP A N 1
ATOM 633 C CA . ASP A 1 86 ? -15.375 -2.449 -5.758 1 97.81 86 ASP A CA 1
ATOM 634 C C . ASP A 1 86 ? -15.07 -3.148 -7.078 1 97.81 86 ASP A C 1
ATOM 636 O O . ASP A 1 86 ? -13.906 -3.32 -7.441 1 97.81 86 ASP A O 1
ATOM 640 N N . ARG A 1 87 ? -16.062 -3.68 -7.691 1 95.88 87 ARG A N 1
ATOM 641 C CA . ARG A 1 87 ? -15.961 -4.281 -9.016 1 95.88 87 ARG A CA 1
ATOM 642 C C . ARG A 1 87 ? -16.562 -3.365 -10.086 1 95.88 87 ARG A C 1
ATOM 644 O O . ARG A 1 87 ? -17.75 -3.053 -10.039 1 95.88 87 ARG A O 1
ATOM 651 N N . THR A 1 88 ? -15.727 -2.879 -10.891 1 88.12 88 THR A N 1
ATOM 652 C CA . THR A 1 88 ? -16.141 -2.043 -12.016 1 88.12 88 THR A CA 1
ATOM 653 C C . THR A 1 88 ? -15.703 -2.67 -13.344 1 88.12 88 THR A C 1
ATOM 655 O O . THR A 1 88 ? -14.516 -2.91 -13.562 1 88.12 88 THR A O 1
ATOM 658 N N . ASP A 1 89 ? -16.641 -2.904 -14.352 1 86.75 89 ASP A N 1
ATOM 659 C CA . ASP A 1 89 ? -16.359 -3.479 -15.656 1 86.75 89 ASP A CA 1
ATOM 660 C C . ASP A 1 89 ? -15.531 -4.762 -15.531 1 86.75 89 ASP A C 1
ATOM 662 O O . ASP A 1 89 ? -14.492 -4.91 -16.172 1 86.75 89 ASP A O 1
ATOM 666 N N . LYS A 1 90 ? -15.742 -5.543 -14.594 1 88.88 90 LYS A N 1
ATOM 667 C CA . LYS A 1 90 ? -15.188 -6.875 -14.375 1 88.88 90 LYS A CA 1
ATOM 668 C C . LY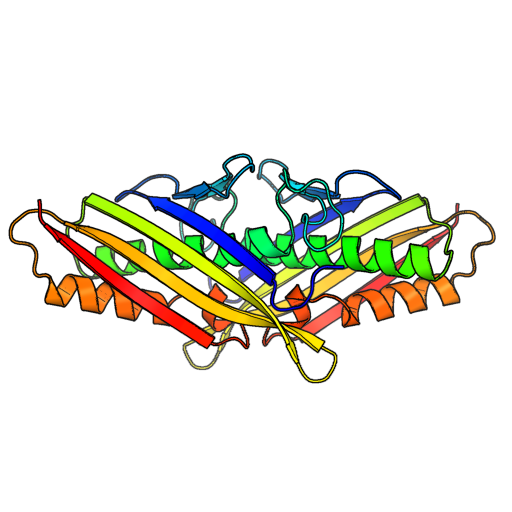S A 1 90 ? -13.789 -6.797 -13.773 1 88.88 90 LYS A C 1
ATOM 670 O O . LYS A 1 90 ? -13.047 -7.785 -13.773 1 88.88 90 LYS A O 1
ATOM 675 N N . VAL A 1 91 ? -13.445 -5.617 -13.328 1 94.31 91 VAL A N 1
ATOM 676 C CA . VAL A 1 91 ? -12.148 -5.449 -12.68 1 94.31 91 VAL A CA 1
ATOM 677 C C . VAL A 1 91 ? -12.344 -5.043 -11.227 1 94.31 91 VAL A C 1
ATOM 679 O O . VAL A 1 91 ? -13.102 -4.117 -10.93 1 94.31 91 VAL A O 1
ATOM 682 N N . VAL A 1 92 ? -11.781 -5.797 -10.344 1 97.12 92 VAL A N 1
ATOM 683 C CA . VAL A 1 92 ? -11.812 -5.453 -8.93 1 97.12 92 VAL A CA 1
ATOM 684 C C . VAL A 1 92 ? -10.648 -4.523 -8.594 1 97.12 92 VAL A C 1
ATOM 686 O O . VAL A 1 92 ? -9.484 -4.863 -8.844 1 97.12 92 VAL A O 1
ATOM 689 N N . ARG A 1 93 ? -10.953 -3.363 -8.109 1 98.12 93 ARG A N 1
ATOM 690 C CA . ARG A 1 93 ? -9.945 -2.377 -7.746 1 98.12 93 ARG A CA 1
ATOM 691 C C . ARG A 1 93 ? -10.477 -1.416 -6.688 1 98.12 93 ARG A C 1
ATOM 693 O O . ARG A 1 93 ? -11.68 -1.338 -6.461 1 98.12 93 ARG A O 1
ATOM 700 N N . PHE A 1 94 ? -9.602 -0.718 -6.023 1 98.69 94 PHE A N 1
ATOM 701 C CA . PHE A 1 94 ? -10.016 0.366 -5.141 1 98.69 94 PHE A CA 1
ATOM 702 C C . PHE A 1 94 ? -10.547 1.547 -5.941 1 98.69 94 PHE A C 1
ATOM 704 O O . PHE A 1 94 ? -9.898 1.998 -6.891 1 98.69 94 PHE A O 1
ATOM 711 N N . THR A 1 95 ? -11.711 2.119 -5.543 1 98.12 95 THR A N 1
ATOM 712 C CA . THR A 1 95 ? -12.359 3.172 -6.316 1 98.12 95 THR A CA 1
ATOM 713 C C . THR A 1 95 ? -12.359 4.488 -5.547 1 98.12 95 THR A C 1
ATOM 715 O O . THR A 1 95 ? -12.508 5.562 -6.141 1 98.12 95 THR A O 1
ATOM 718 N N . GLU A 1 96 ? -12.18 4.348 -4.215 1 98.5 96 GLU A N 1
ATOM 719 C CA . GLU A 1 96 ? -12.25 5.555 -3.395 1 98.5 96 GLU A CA 1
ATOM 720 C C . GLU A 1 96 ? -11.445 5.391 -2.105 1 98.5 96 GLU A C 1
ATOM 722 O O . GLU A 1 96 ? -11.422 4.309 -1.517 1 98.5 96 GLU A O 1
ATOM 727 N N . PHE A 1 97 ? -10.852 6.492 -1.689 1 98.88 97 PHE A N 1
ATOM 728 C CA . PHE A 1 97 ? -10.258 6.621 -0.364 1 98.88 97 PHE A CA 1
ATOM 729 C C . PHE A 1 97 ? -10.805 7.844 0.359 1 98.88 97 PHE A C 1
ATOM 731 O O . PHE A 1 97 ? -10.766 8.953 -0.173 1 98.88 97 PHE A O 1
ATOM 738 N N . LYS A 1 98 ? -11.336 7.621 1.525 1 98.88 98 LYS A N 1
ATOM 739 C CA . LYS A 1 98 ? -11.828 8.695 2.379 1 98.88 98 LYS A CA 1
ATOM 740 C C . LYS A 1 98 ? -10.906 8.922 3.574 1 98.88 98 LYS A C 1
ATOM 742 O O . LYS A 1 98 ? -10.695 8.008 4.379 1 98.88 98 LYS A O 1
ATOM 747 N N . LEU A 1 99 ? -10.398 10.102 3.688 1 98.88 99 LEU A N 1
ATOM 748 C CA . LEU A 1 99 ? -9.523 10.461 4.797 1 98.88 99 LEU A CA 1
ATOM 749 C C . LEU A 1 99 ? -10.242 11.383 5.777 1 98.88 99 LEU A C 1
ATOM 751 O O . LEU A 1 99 ? -10.773 12.422 5.379 1 98.88 99 LEU A O 1
ATOM 755 N N . LYS A 1 100 ? -10.305 10.969 6.965 1 98.94 100 LYS A N 1
ATOM 756 C CA . LYS A 1 100 ? -10.734 11.82 8.078 1 98.94 100 LYS A CA 1
ATOM 757 C C . LYS A 1 100 ? -9.547 12.18 8.969 1 98.94 100 LYS A C 1
ATOM 759 O O . LYS A 1 100 ? -8.969 11.312 9.617 1 98.94 100 LYS A O 1
ATOM 764 N N . VAL A 1 101 ? -9.297 13.5 9.07 1 98.88 101 VAL A N 1
ATOM 765 C CA . VAL A 1 101 ? -8.07 13.938 9.734 1 98.88 101 VAL A CA 1
ATOM 766 C C . VAL A 1 101 ? -8.414 14.883 10.875 1 98.88 101 VAL A C 1
ATOM 768 O O . VAL A 1 101 ? -9.227 15.797 10.719 1 98.88 101 VAL A O 1
ATOM 771 N N . LEU A 1 102 ? -7.828 14.578 11.984 1 98.81 102 LEU A N 1
ATOM 772 C CA . LEU A 1 102 ? -7.918 15.453 13.148 1 98.81 102 LEU A CA 1
ATOM 773 C C . LEU A 1 102 ? -6.543 15.984 13.539 1 98.81 102 LEU A C 1
ATOM 775 O O . LEU A 1 102 ? -5.648 15.211 13.891 1 98.81 102 LEU A O 1
ATOM 779 N N . LEU A 1 103 ? -6.43 17.297 13.484 1 98.81 103 LEU A N 1
ATOM 780 C CA . LEU A 1 103 ? -5.18 17.969 13.828 1 98.81 103 LEU A CA 1
ATOM 781 C C . LEU A 1 103 ? -5.32 18.766 15.117 1 98.81 103 LEU A C 1
ATOM 783 O O . LEU A 1 103 ? -6.211 19.609 15.234 1 98.81 103 LEU A O 1
ATOM 787 N N . HIS A 1 104 ? -4.488 18.469 16.062 1 98.75 104 HIS A N 1
ATOM 788 C CA . HIS A 1 104 ? -4.426 19.25 17.297 1 98.75 104 HIS A CA 1
ATOM 789 C C . HIS A 1 104 ? -3.326 20.312 17.219 1 98.75 104 HIS A C 1
ATOM 791 O O . HIS A 1 104 ? -2.174 19.984 16.922 1 98.75 104 HIS A O 1
ATOM 797 N N . VAL A 1 105 ? -3.725 21.531 17.578 1 98.25 105 VAL A N 1
ATOM 798 C CA . VAL A 1 105 ? -2.781 22.656 17.516 1 98.25 105 VAL A CA 1
ATOM 799 C C . VAL A 1 105 ? -2.84 23.453 18.828 1 98.25 105 VAL A C 1
ATOM 801 O O . VAL A 1 105 ? -3.832 23.391 19.547 1 98.25 105 VAL A O 1
ATOM 804 N N . PRO A 1 106 ? -1.736 24.125 19.141 1 97.31 106 PRO A N 1
ATOM 805 C CA . PRO A 1 106 ? -1.787 25.016 20.297 1 97.31 106 PRO A CA 1
ATOM 806 C C . PRO A 1 106 ? -2.838 26.109 20.156 1 97.31 106 PRO A C 1
ATOM 808 O O . PRO A 1 106 ? -3.219 26.469 19.031 1 97.31 106 PRO A O 1
ATOM 811 N N . GLN A 1 107 ? -3.215 26.641 21.344 1 96.19 107 GLN A N 1
ATOM 812 C CA . GLN A 1 107 ? -4.086 27.812 21.328 1 96.19 107 GLN A CA 1
ATOM 813 C C . GLN A 1 107 ? -3.432 28.969 20.594 1 96.19 107 GLN A C 1
ATOM 815 O O . GLN A 1 107 ? -2.234 29.219 20.75 1 96.19 107 GLN A O 1
ATOM 820 N N . GLY A 1 108 ? -4.246 29.594 19.703 1 95.44 108 GLY A N 1
ATOM 821 C CA . GLY A 1 108 ? -3.729 30.766 19.016 1 95.44 108 GLY A CA 1
ATOM 822 C C . GLY A 1 108 ? -3.234 30.453 17.609 1 95.44 108 GLY A C 1
ATOM 823 O O . GLY A 1 108 ? -2.924 31.359 16.844 1 95.44 108 GLY A O 1
ATOM 824 N N . THR A 1 109 ? -3.152 29.141 17.266 1 95.06 109 THR A N 1
ATOM 825 C CA . THR A 1 109 ? -2.725 28.75 15.922 1 95.06 109 THR A CA 1
ATOM 826 C C . THR A 1 109 ? -3.705 29.281 14.875 1 95.06 109 THR A C 1
ATOM 828 O O . THR A 1 109 ? -4.914 29.312 15.109 1 95.06 109 THR A O 1
ATOM 831 N N . ASN A 1 110 ? -3.225 29.672 13.742 1 94.94 110 ASN A N 1
ATOM 832 C CA . ASN A 1 110 ? -4.051 30.031 12.594 1 94.94 110 ASN A CA 1
ATOM 833 C C . ASN A 1 110 ? -4.703 28.797 11.969 1 94.94 110 ASN A C 1
ATOM 835 O O . ASN A 1 110 ? -4.074 28.078 11.188 1 94.94 110 ASN A O 1
ATOM 839 N N . GLU A 1 111 ? -5.949 28.641 12.242 1 95.25 111 GLU A N 1
ATOM 840 C CA . GLU A 1 111 ? -6.66 27.438 11.797 1 95.25 111 GLU A CA 1
ATOM 841 C C . GLU A 1 111 ? -6.75 27.375 10.281 1 95.25 111 GLU A C 1
ATOM 843 O O . GLU A 1 111 ? -6.715 26.297 9.688 1 95.25 111 GLU A O 1
ATOM 848 N N . GLN A 1 112 ? -6.934 28.516 9.719 1 95.62 112 GLN A N 1
ATOM 849 C CA . GLN A 1 112 ? -7.027 28.562 8.266 1 95.62 112 GLN A CA 1
ATOM 850 C C . GLN A 1 112 ? -5.73 28.078 7.617 1 95.62 112 GLN A C 1
ATOM 852 O O . GLN A 1 112 ? -5.762 27.344 6.629 1 95.62 112 GLN A O 1
ATOM 857 N N . GLN A 1 113 ? -4.637 28.531 8.195 1 96.88 113 GLN A N 1
ATOM 858 C CA . GLN A 1 113 ? -3.35 28.062 7.699 1 96.88 113 GLN A CA 1
ATOM 859 C C . GLN A 1 113 ? -3.219 26.547 7.875 1 96.88 113 GLN A C 1
ATOM 861 O O . GLN A 1 113 ? -2.771 25.844 6.961 1 96.88 113 GLN A O 1
ATOM 866 N N . ALA A 1 114 ? -3.615 26.078 9.055 1 98.12 114 ALA A N 1
ATOM 867 C CA . ALA A 1 114 ? -3.545 24.641 9.344 1 98.12 114 ALA A CA 1
ATOM 868 C C . ALA A 1 114 ? -4.363 23.844 8.336 1 98.12 114 ALA A C 1
ATOM 870 O O . ALA A 1 114 ? -3.891 22.844 7.801 1 98.12 114 ALA A O 1
ATOM 871 N N . LYS A 1 115 ? -5.562 24.312 7.984 1 97.56 115 LYS A N 1
ATOM 872 C CA . LYS A 1 115 ? -6.434 23.625 7.031 1 97.56 115 LYS A CA 1
ATOM 873 C C . LYS A 1 115 ? -5.824 23.625 5.633 1 97.56 115 LYS A C 1
ATOM 875 O O . LYS A 1 115 ? -5.91 22.625 4.914 1 97.56 115 LYS A O 1
ATOM 880 N N . ARG A 1 116 ? -5.211 24.719 5.285 1 97.88 116 ARG A N 1
ATOM 881 C CA . ARG A 1 116 ? -4.559 24.797 3.982 1 97.88 116 ARG A CA 1
ATOM 882 C C . ARG A 1 116 ? -3.424 23.781 3.879 1 97.88 116 ARG A C 1
ATOM 884 O O . ARG A 1 116 ? -3.238 23.156 2.834 1 97.88 116 ARG A O 1
ATOM 891 N N . ILE A 1 117 ? -2.703 23.656 4.938 1 98.5 117 ILE A N 1
ATOM 892 C CA . ILE A 1 117 ? -1.586 22.719 4.945 1 98.5 117 ILE A CA 1
ATOM 893 C C . ILE A 1 117 ? -2.111 21.281 4.836 1 98.5 117 ILE A C 1
ATOM 895 O O . ILE A 1 117 ? -1.531 20.453 4.133 1 98.5 117 ILE A O 1
ATOM 899 N N . LEU A 1 118 ? -3.238 20.984 5.527 1 98.69 118 LEU A N 1
ATOM 900 C CA . LEU A 1 118 ? -3.859 19.672 5.41 1 98.69 118 LEU A CA 1
ATOM 901 C C . LEU A 1 118 ? -4.285 19.391 3.971 1 98.69 118 LEU A C 1
ATOM 903 O O . LEU A 1 118 ? -4.066 18.297 3.453 1 98.69 118 LEU A O 1
ATOM 907 N N . GLU A 1 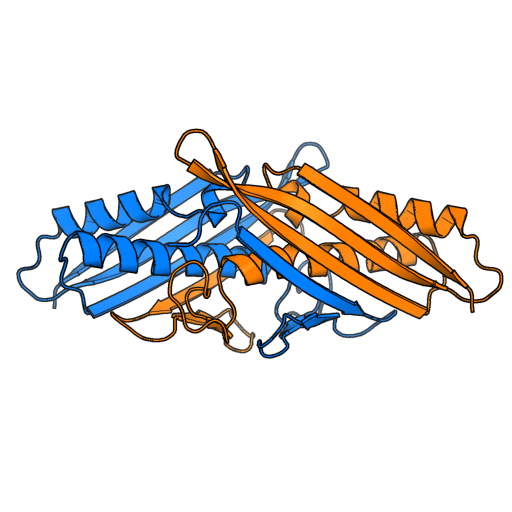119 ? -4.785 20.375 3.266 1 97.94 119 GLU A N 1
ATOM 908 C CA . GLU A 1 119 ? -5.199 20.219 1.874 1 97.94 119 GLU A CA 1
ATOM 909 C C . GLU A 1 119 ? -3.996 20 0.961 1 97.94 119 GLU A C 1
ATOM 911 O O . GLU A 1 119 ? -4.035 19.156 0.068 1 97.94 119 GLU A O 1
ATOM 916 N N . LYS A 1 120 ? -2.984 20.781 1.211 1 97.94 120 LYS A N 1
ATOM 917 C CA . LYS A 1 120 ? -1.761 20.609 0.434 1 97.94 120 LYS A CA 1
ATOM 918 C C . LYS A 1 120 ? -1.178 19.203 0.625 1 97.94 120 LYS A C 1
ATOM 920 O O . LYS A 1 120 ? -0.607 18.641 -0.305 1 97.94 120 LYS A O 1
ATOM 925 N N . SER A 1 121 ? -1.295 18.703 1.85 1 98.31 121 SER A N 1
ATOM 926 C CA . SER A 1 121 ? -0.758 17.391 2.164 1 98.31 121 SER A CA 1
ATOM 927 C C . SER A 1 121 ? -1.465 16.297 1.363 1 98.31 121 SER A C 1
ATOM 929 O O . SER A 1 121 ? -0.828 15.352 0.894 1 98.31 121 SER A O 1
ATOM 931 N N . GLU A 1 122 ? -2.766 16.438 1.21 1 96.81 122 GLU A N 1
ATOM 932 C CA . GLU A 1 122 ? -3.521 15.477 0.406 1 96.81 122 GLU A CA 1
ATOM 933 C C . GLU A 1 122 ? -3.031 15.461 -1.04 1 96.81 122 GLU A C 1
ATOM 935 O O . GLU A 1 122 ? -2.82 14.398 -1.62 1 96.81 122 GLU A O 1
ATOM 940 N N . ASN A 1 123 ? -2.697 16.625 -1.571 1 94.5 123 ASN A N 1
ATOM 941 C CA . ASN A 1 123 ? -2.246 16.75 -2.953 1 94.5 123 ASN A CA 1
ATOM 942 C C . ASN A 1 123 ? -0.805 16.281 -3.117 1 94.5 123 ASN A C 1
ATOM 944 O O . ASN A 1 123 ? -0.401 15.875 -4.211 1 94.5 123 ASN A O 1
ATOM 948 N N . GLY A 1 124 ? -0.077 16.297 -2.021 1 96.31 124 GLY A N 1
ATOM 949 C CA . GLY A 1 124 ? 1.343 15.984 -2.074 1 96.31 124 GLY A CA 1
ATOM 950 C C . GLY A 1 124 ? 1.645 14.523 -1.805 1 96.31 124 GLY A C 1
ATOM 951 O O . GLY A 1 124 ? 2.797 14.094 -1.901 1 96.31 124 GLY A O 1
ATOM 952 N N . CYS A 1 125 ? 0.687 13.773 -1.472 1 97.56 125 CYS A N 1
ATOM 953 C CA . CYS A 1 125 ? 0.889 12.375 -1.11 1 97.56 125 CYS A CA 1
ATOM 954 C C . CYS A 1 125 ? 1.239 11.539 -2.336 1 97.56 125 CYS A C 1
ATOM 956 O O . CYS A 1 125 ? 0.413 11.375 -3.234 1 97.56 125 CYS A O 1
ATOM 958 N N . LEU A 1 126 ? 2.408 10.992 -2.396 1 98.19 126 LEU A N 1
ATOM 959 C CA . LEU A 1 126 ? 2.912 10.266 -3.559 1 98.19 126 LEU A CA 1
ATOM 960 C C . LEU A 1 126 ? 2.164 8.945 -3.74 1 98.19 126 LEU A C 1
ATOM 962 O O . LEU A 1 126 ? 2.066 8.43 -4.855 1 98.19 126 LEU A O 1
ATOM 966 N N . ILE A 1 127 ? 1.605 8.344 -2.635 1 98.81 127 ILE A N 1
ATOM 967 C CA . ILE A 1 127 ? 0.844 7.105 -2.738 1 98.81 127 ILE A CA 1
ATOM 968 C C . ILE A 1 127 ? -0.474 7.367 -3.465 1 98.81 127 ILE A C 1
ATOM 970 O O . ILE A 1 127 ? -0.768 6.734 -4.477 1 98.81 127 ILE A O 1
ATOM 974 N N . THR A 1 128 ? -1.241 8.367 -2.994 1 98.5 128 THR A N 1
ATOM 975 C CA . THR A 1 128 ? -2.516 8.664 -3.641 1 98.5 128 THR A CA 1
ATOM 976 C C . THR A 1 128 ? -2.297 9.133 -5.074 1 98.5 128 THR A C 1
ATOM 978 O O . THR A 1 128 ? -3.113 8.852 -5.957 1 98.5 128 THR A O 1
ATOM 981 N N . ASN A 1 129 ? -1.217 9.82 -5.359 1 97.81 129 ASN A N 1
ATOM 982 C CA . ASN A 1 129 ? -0.883 10.242 -6.715 1 97.81 129 ASN A CA 1
ATOM 983 C C . ASN A 1 129 ? -0.62 9.047 -7.629 1 97.81 129 ASN A C 1
ATOM 985 O O . ASN A 1 129 ? -0.615 9.188 -8.852 1 97.81 129 ASN A O 1
ATOM 989 N N . SER A 1 130 ? -0.351 7.922 -7.062 1 98.44 130 SER A N 1
ATOM 990 C CA . SER A 1 130 ? -0.05 6.711 -7.816 1 98.44 130 SER A CA 1
ATOM 991 C C . SER A 1 130 ? -1.312 5.898 -8.086 1 98.44 130 SER A C 1
ATOM 993 O O . SER A 1 130 ? -1.272 4.898 -8.812 1 98.44 130 SER A O 1
ATOM 995 N N . LEU A 1 131 ? -2.465 6.285 -7.523 1 98.5 131 LEU A N 1
ATOM 996 C CA . LEU A 1 131 ? -3.693 5.5 -7.566 1 98.5 131 LEU A CA 1
ATOM 997 C C . LEU A 1 131 ? -4.645 6.043 -8.625 1 98.5 131 LEU A C 1
ATOM 999 O O . LEU A 1 131 ? -4.676 7.25 -8.883 1 98.5 131 LEU A O 1
ATOM 1003 N N . LYS A 1 132 ? -5.504 5.211 -9.203 1 97.44 132 LYS A N 1
ATOM 1004 C CA . LYS A 1 132 ? -6.559 5.586 -10.148 1 97.44 132 LYS A CA 1
ATOM 1005 C C . LYS A 1 132 ? -7.781 6.133 -9.414 1 97.44 132 LYS A C 1
ATOM 1007 O O . LYS A 1 132 ? -8.641 6.766 -10.023 1 97.44 132 LYS A O 1
ATOM 1012 N N . SER A 1 133 ? -7.863 5.953 -8.164 1 97.12 133 SER A N 1
ATOM 1013 C CA . SER A 1 133 ? -9.047 6.188 -7.352 1 97.12 133 SER A CA 1
ATOM 1014 C C . SER A 1 133 ? -9.188 7.664 -6.996 1 97.12 133 SER A C 1
ATOM 1016 O O . SER A 1 133 ? -8.211 8.406 -7.008 1 97.12 133 SER A O 1
ATOM 1018 N N . ASP A 1 134 ? -10.391 7.949 -6.57 1 95.88 134 ASP A N 1
ATOM 1019 C CA . ASP A 1 134 ? -10.664 9.266 -6.008 1 95.88 134 ASP A CA 1
ATOM 1020 C C . ASP A 1 134 ? -10.281 9.328 -4.531 1 95.88 134 ASP A C 1
ATOM 1022 O O . ASP A 1 134 ? -10.328 8.312 -3.834 1 95.88 134 ASP A O 1
ATOM 1026 N N . THR A 1 135 ? -9.891 10.492 -4.117 1 97.81 135 THR A N 1
ATOM 1027 C CA . THR A 1 135 ? -9.594 10.711 -2.707 1 97.81 135 THR A CA 1
ATOM 1028 C C . THR A 1 135 ? -10.438 11.859 -2.15 1 97.81 135 THR A C 1
ATOM 1030 O O . THR A 1 135 ? -10.602 12.891 -2.809 1 97.81 135 THR A O 1
ATOM 1033 N N . GLN A 1 136 ? -11.008 11.656 -1.021 1 98.12 136 GLN A N 1
ATOM 1034 C CA . GLN A 1 136 ? -11.75 12.688 -0.306 1 98.12 136 GLN A CA 1
ATOM 1035 C C . GLN A 1 136 ? -11.125 12.977 1.055 1 98.12 136 GLN A C 1
ATOM 1037 O O . GLN A 1 136 ? -10.797 12.047 1.8 1 98.12 136 GLN A O 1
ATOM 1042 N N . LEU A 1 137 ? -11.055 14.25 1.389 1 98.56 137 LEU A N 1
ATOM 1043 C CA . LEU A 1 137 ? -10.477 14.648 2.666 1 98.56 137 LEU A CA 1
ATOM 1044 C C . LEU A 1 137 ? -11.508 15.391 3.52 1 98.56 137 LEU A C 1
ATOM 1046 O O . LEU A 1 137 ? -12.156 16.328 3.049 1 98.56 137 LEU A O 1
ATOM 1050 N N . GLU A 1 138 ? -11.719 14.93 4.645 1 98.56 138 GLU A N 1
ATOM 1051 C CA . GLU A 1 138 ? -12.391 15.664 5.715 1 98.56 138 GLU A CA 1
ATOM 1052 C C . GLU A 1 138 ? -11.414 16.031 6.828 1 98.56 138 GLU A C 1
ATOM 1054 O O . GLU A 1 138 ? -10.875 15.148 7.504 1 98.56 138 GLU A O 1
ATOM 1059 N N . ALA A 1 139 ? -11.242 17.297 7.047 1 98.12 139 ALA A N 1
ATOM 1060 C CA . ALA A 1 139 ? -10.227 17.75 7.992 1 98.12 139 ALA A CA 1
ATOM 1061 C C . ALA A 1 139 ? -10.852 18.547 9.125 1 98.12 139 ALA A C 1
ATOM 1063 O O . ALA A 1 139 ? -11.773 19.344 8.898 1 98.12 139 ALA A O 1
ATOM 1064 N N . GLU A 1 140 ? -10.438 18.25 10.281 1 98.06 140 GLU A N 1
ATOM 1065 C CA . GLU A 1 140 ? -10.805 19 11.484 1 98.06 140 GLU A CA 1
ATOM 1066 C C . GLU A 1 140 ? -9.562 19.484 12.227 1 98.06 140 GLU A C 1
ATOM 1068 O O . GLU A 1 140 ? -8.586 18.75 12.367 1 98.06 140 GLU A O 1
ATOM 1073 N N . VAL A 1 141 ? -9.617 20.734 12.656 1 98.44 141 VAL A N 1
ATOM 1074 C CA . VAL A 1 141 ? -8.547 21.312 13.469 1 98.44 141 VAL A CA 1
ATOM 1075 C C . VAL A 1 141 ? -9.086 21.656 14.852 1 98.44 141 VAL A C 1
ATOM 1077 O O . VAL A 1 141 ? -10.133 22.297 14.984 1 98.44 141 VAL A O 1
ATOM 1080 N N . ARG A 1 142 ? -8.391 21.156 15.859 1 97.69 142 ARG A N 1
ATOM 1081 C CA . ARG A 1 142 ? -8.766 21.438 17.234 1 97.69 142 ARG A CA 1
ATOM 1082 C C . ARG A 1 142 ? -7.656 22.172 17.969 1 97.69 142 ARG A C 1
ATOM 1084 O O . ARG A 1 142 ? -6.504 21.734 17.969 1 97.69 142 ARG A O 1
ATOM 1091 N N . ALA A 1 143 ? -8.117 23.281 18.594 1 95.12 143 ALA A N 1
ATOM 1092 C CA . ALA A 1 143 ? -7.156 24.062 19.359 1 95.12 143 ALA A CA 1
ATOM 1093 C C . ALA A 1 143 ? -7.23 23.703 20.844 1 95.12 143 ALA A C 1
ATOM 1095 O O . ALA A 1 143 ? -8.32 23.516 21.391 1 95.12 143 ALA A O 1
ATOM 1096 N N . GLY A 1 144 ? -6.078 23.625 21.453 1 87.31 144 GLY A N 1
ATOM 1097 C CA . GLY A 1 144 ? -6.031 23.406 22.891 1 87.31 144 GLY A CA 1
ATOM 1098 C C . GLY A 1 144 ? -4.645 23.047 23.391 1 87.31 144 GLY A C 1
ATOM 1099 O O . GLY A 1 144 ? -3.752 22.75 22.609 1 87.31 144 GLY A O 1
ATOM 1100 N N . MET B 1 1 ? -18.438 -15.398 -0.869 1 58.31 1 MET B N 1
ATOM 1101 C CA . MET B 1 1 ? -17.688 -14.164 -1.052 1 58.31 1 MET B CA 1
ATOM 1102 C C . MET B 1 1 ? -18.562 -12.945 -0.783 1 58.31 1 MET B C 1
ATOM 1104 O O . MET B 1 1 ? -19.75 -12.961 -1.076 1 58.31 1 MET B O 1
ATOM 1108 N N . HIS B 1 2 ? -18.156 -12 0.006 1 75.31 2 HIS B N 1
ATOM 1109 C CA . HIS B 1 2 ? -18.984 -10.852 0.354 1 75.31 2 HIS B CA 1
ATOM 1110 C C . HIS B 1 2 ? -19.297 -10 -0.874 1 75.31 2 HIS B C 1
ATOM 1112 O O . HIS B 1 2 ? -18.469 -9.898 -1.782 1 75.31 2 HIS B O 1
ATOM 1118 N N . SER B 1 3 ? -20.484 -9.555 -0.892 1 89.38 3 SER B N 1
ATOM 1119 C CA . SER B 1 3 ? -20.875 -8.664 -1.975 1 89.38 3 SER B CA 1
ATOM 1120 C C . SER B 1 3 ? -20.094 -7.352 -1.935 1 89.38 3 SER B C 1
ATOM 1122 O O . SER B 1 3 ? -19.703 -6.891 -0.86 1 89.38 3 SER B O 1
ATOM 1124 N N . TYR B 1 4 ? -19.844 -6.82 -3.059 1 94.12 4 TYR B N 1
ATOM 1125 C CA . TYR B 1 4 ? -19.156 -5.535 -3.17 1 94.12 4 TYR B CA 1
ATOM 1126 C C . TYR B 1 4 ? -20.125 -4.383 -2.883 1 94.12 4 TYR B C 1
ATOM 1128 O O . TYR B 1 4 ? -21.328 -4.496 -3.111 1 94.12 4 TYR B O 1
ATOM 1136 N N . PRO B 1 5 ? -19.562 -3.342 -2.311 1 97.44 5 PRO B N 1
ATOM 1137 C CA . PRO B 1 5 ? -18.156 -3.037 -2.078 1 97.44 5 PRO B CA 1
ATOM 1138 C C . PRO B 1 5 ? -17.641 -3.586 -0.748 1 97.44 5 PRO B C 1
ATOM 1140 O O . PRO B 1 5 ? -18.422 -3.816 0.173 1 97.44 5 PRO B O 1
ATOM 1143 N N . HIS B 1 6 ? -16.281 -3.846 -0.649 1 98.25 6 HIS B N 1
ATOM 1144 C CA . HIS B 1 6 ? -15.57 -4.129 0.594 1 98.25 6 HIS B CA 1
ATOM 1145 C C . HIS B 1 6 ? -14.898 -2.871 1.147 1 98.25 6 HIS B C 1
ATOM 1147 O O . HIS B 1 6 ? -14.344 -2.076 0.39 1 98.25 6 HIS B O 1
ATOM 1153 N N . LEU B 1 7 ? -14.977 -2.709 2.494 1 98.44 7 LEU B N 1
ATOM 1154 C CA . LEU B 1 7 ? -14.391 -1.544 3.148 1 98.44 7 LEU B CA 1
ATOM 1155 C C . LEU B 1 7 ? -13.219 -1.95 4.039 1 98.44 7 LEU B C 1
ATOM 1157 O O . LEU B 1 7 ? -13.312 -2.932 4.781 1 98.44 7 LEU B O 1
ATOM 1161 N N . TYR B 1 8 ? -12.141 -1.238 3.938 1 98.69 8 TYR B N 1
ATOM 1162 C CA . TYR B 1 8 ? -10.961 -1.442 4.77 1 98.69 8 TYR B CA 1
ATOM 1163 C C . TYR B 1 8 ? -10.547 -0.147 5.461 1 98.69 8 TYR B C 1
ATOM 1165 O O . TYR B 1 8 ? -10.406 0.892 4.812 1 98.69 8 TYR B O 1
ATOM 1173 N N . ALA B 1 9 ? -10.305 -0.227 6.801 1 98.81 9 ALA B N 1
ATOM 1174 C CA . ALA B 1 9 ? -10.031 0.976 7.578 1 98.81 9 ALA B CA 1
ATOM 1175 C C . ALA B 1 9 ?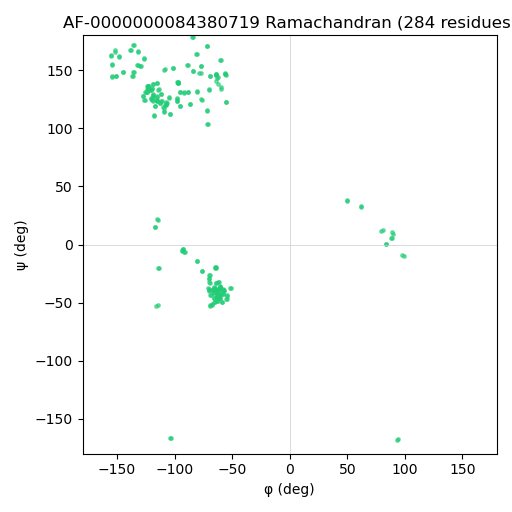 -8.68 0.866 8.289 1 98.81 9 ALA B C 1
ATOM 1177 O O . ALA B 1 9 ? -8.375 -0.164 8.898 1 98.81 9 ALA B O 1
ATOM 1178 N N . VAL B 1 10 ? -7.883 1.911 8.203 1 98.94 10 VAL B N 1
ATOM 1179 C CA . VAL B 1 10 ? -6.609 2.016 8.914 1 98.94 10 VAL B CA 1
ATOM 1180 C C . VAL B 1 10 ? -6.465 3.414 9.508 1 98.94 10 VAL B C 1
ATOM 1182 O O . VAL B 1 10 ? -6.91 4.398 8.914 1 98.94 10 VAL B O 1
ATOM 1185 N N . SER B 1 11 ? -5.848 3.436 10.672 1 98.94 11 SER B N 1
ATOM 1186 C CA . SER B 1 11 ? -5.539 4.703 11.32 1 98.94 11 SER B CA 1
ATOM 1187 C C . SER B 1 11 ? -4.031 4.918 11.43 1 98.94 11 SER B C 1
ATOM 1189 O O . SER B 1 11 ? -3.287 3.977 11.711 1 98.94 11 SER B O 1
ATOM 1191 N N . ALA B 1 12 ? -3.621 6.141 11.188 1 98.94 12 ALA B N 1
ATOM 1192 C CA . ALA B 1 12 ? -2.248 6.582 11.422 1 98.94 12 ALA B CA 1
ATOM 1193 C C . ALA B 1 12 ? -2.201 7.711 12.445 1 98.94 12 ALA B C 1
ATOM 1195 O O . ALA B 1 12 ? -2.881 8.727 12.281 1 98.94 12 ALA B O 1
ATOM 1196 N N . ASP B 1 13 ? -1.393 7.539 13.445 1 98.88 13 ASP B N 1
ATOM 1197 C CA . ASP B 1 13 ? -1.236 8.531 14.5 1 98.88 13 ASP B CA 1
ATOM 1198 C C . ASP B 1 13 ? 0.22 8.969 14.633 1 98.88 13 ASP B C 1
ATOM 1200 O O . ASP B 1 13 ? 1.128 8.133 14.625 1 98.88 13 ASP B O 1
ATOM 1204 N N . ALA B 1 14 ? 0.368 10.242 14.766 1 98.44 14 ALA B N 1
ATOM 1205 C CA . ALA B 1 14 ? 1.74 10.734 14.875 1 98.44 14 ALA B CA 1
ATOM 1206 C C . ALA B 1 14 ? 1.791 12.055 15.633 1 98.44 14 ALA B C 1
ATOM 1208 O O . ALA B 1 14 ? 0.792 12.773 15.703 1 98.44 14 ALA B O 1
ATOM 1209 N N . GLY B 1 15 ? 2.951 12.305 16.219 1 97 15 GLY B N 1
ATOM 1210 C CA . GLY B 1 15 ? 3.324 13.625 16.703 1 97 15 GLY B CA 1
ATOM 1211 C C . GLY B 1 15 ? 4.324 14.328 15.797 1 97 15 GLY B C 1
ATOM 1212 O O . GLY B 1 15 ? 4.539 13.914 14.656 1 97 15 GLY B O 1
ATOM 1213 N N . LEU B 1 16 ? 4.855 15.344 16.344 1 94.12 16 LEU B N 1
ATOM 1214 C CA . LEU B 1 16 ? 5.758 16.219 15.586 1 94.12 16 LEU B CA 1
ATOM 1215 C C . LEU B 1 16 ? 6.945 15.422 15.047 1 94.12 16 LEU B C 1
ATOM 1217 O O . LEU B 1 16 ? 7.426 15.688 13.945 1 94.12 16 LEU B O 1
ATOM 1221 N N . GLU B 1 17 ? 7.367 14.508 15.914 1 94.12 17 GLU B N 1
ATOM 1222 C CA . GLU B 1 17 ? 8.516 13.672 15.57 1 94.12 17 GLU B CA 1
ATOM 1223 C C . GLU B 1 17 ? 8.273 12.211 15.945 1 94.12 17 GLU B C 1
ATOM 1225 O O . GLU B 1 17 ? 7.258 11.891 16.562 1 94.12 17 GLU B O 1
ATOM 1230 N N . GLY B 1 18 ? 9.18 11.391 15.508 1 95.56 18 GLY B N 1
ATOM 1231 C CA . GLY B 1 18 ? 9.086 9.984 15.867 1 95.56 18 GLY B CA 1
ATOM 1232 C C . GLY B 1 18 ? 8.344 9.156 14.836 1 95.56 18 GLY B C 1
ATOM 1233 O O . GLY B 1 18 ? 8.07 9.625 13.727 1 95.56 18 GLY B O 1
ATOM 1234 N N . ASP B 1 19 ? 8.016 7.902 15.258 1 97.75 19 ASP B N 1
ATOM 1235 C CA . ASP B 1 19 ? 7.383 6.965 14.336 1 97.75 19 ASP B CA 1
ATOM 1236 C C . ASP B 1 19 ? 5.902 7.289 14.156 1 97.75 19 ASP B C 1
ATOM 1238 O O . ASP B 1 19 ? 5.305 7.98 14.977 1 97.75 19 ASP B O 1
ATOM 1242 N N . VAL B 1 20 ? 5.395 6.926 13.055 1 98.81 20 VAL B N 1
ATOM 1243 C CA . VAL B 1 20 ? 3.953 6.898 12.828 1 98.81 20 VAL B CA 1
ATOM 1244 C C . VAL B 1 20 ? 3.389 5.543 13.25 1 98.81 20 VAL B C 1
ATOM 1246 O O . VAL B 1 20 ? 3.947 4.496 12.914 1 98.81 20 VAL B O 1
ATOM 1249 N N . ARG B 1 21 ? 2.369 5.578 14 1 98.81 21 ARG B N 1
ATOM 1250 C CA . ARG B 1 21 ? 1.71 4.352 14.445 1 98.81 21 ARG B CA 1
ATOM 1251 C C . ARG B 1 21 ? 0.539 4 13.531 1 98.81 21 ARG B C 1
ATOM 1253 O O . ARG B 1 21 ? -0.402 4.785 13.391 1 98.81 21 ARG B O 1
ATOM 1260 N N . LEU B 1 22 ? 0.597 2.812 12.883 1 98.94 22 LEU B N 1
ATOM 1261 C CA . LEU B 1 22 ? -0.458 2.32 12.008 1 98.94 22 LEU B CA 1
ATOM 1262 C C . LEU B 1 22 ? -1.26 1.214 12.688 1 98.94 22 LEU B C 1
ATOM 1264 O O . LEU B 1 22 ? -0.688 0.228 13.156 1 98.94 22 LEU B O 1
ATOM 1268 N N . THR B 1 23 ? -2.584 1.39 12.719 1 98.88 23 THR B N 1
ATOM 1269 C CA . THR B 1 23 ? -3.439 0.416 13.383 1 98.88 23 THR B CA 1
ATOM 1270 C C . THR B 1 23 ? -4.668 0.102 12.539 1 98.88 23 THR B C 1
ATOM 1272 O O . THR B 1 23 ? -5.121 0.942 11.758 1 98.88 23 THR B O 1
ATOM 1275 N N . SER B 1 24 ? -5.141 -1.003 12.617 1 98.62 24 SER B N 1
ATOM 1276 C CA . SER B 1 24 ? -6.398 -1.504 12.078 1 98.62 24 SER B CA 1
ATOM 1277 C C . SER B 1 24 ? -7.035 -2.525 13.016 1 98.62 24 SER B C 1
ATOM 1279 O O . SER B 1 24 ? -6.332 -3.23 13.742 1 98.62 24 SER B O 1
ATOM 1281 N N . ASN B 1 25 ? -8.32 -2.588 13.039 1 96.5 25 ASN B N 1
ATOM 1282 C CA . ASN B 1 25 ? -9.016 -3.439 13.992 1 96.5 25 ASN B CA 1
ATOM 1283 C C . ASN B 1 25 ? -8.547 -4.887 13.906 1 96.5 25 ASN B C 1
ATOM 1285 O O . ASN B 1 25 ? -8.586 -5.492 12.836 1 96.5 25 ASN B O 1
ATOM 1289 N N . GLY B 1 26 ? -8.078 -5.398 15.023 1 96.38 26 GLY B N 1
ATOM 1290 C CA . GLY B 1 26 ? -7.734 -6.809 15.133 1 96.38 26 GLY B CA 1
ATOM 1291 C C . GLY B 1 26 ? -6.344 -7.125 14.625 1 96.38 26 GLY B C 1
ATOM 1292 O O . GLY B 1 26 ? -5.922 -8.281 14.625 1 96.38 26 GLY B O 1
ATOM 1293 N N . LEU B 1 27 ? -5.613 -6.113 14.156 1 97.81 27 LEU B N 1
ATOM 1294 C CA . LEU B 1 27 ? -4.297 -6.348 13.586 1 97.81 27 LEU B CA 1
ATOM 1295 C C . LEU B 1 27 ? -3.199 -5.828 14.508 1 97.81 27 LEU B C 1
ATOM 1297 O O . LEU B 1 27 ? -3.416 -4.879 15.266 1 97.81 27 LEU B O 1
ATOM 1301 N N . ALA B 1 28 ? -2.045 -6.465 14.438 1 97.44 28 ALA B N 1
ATOM 1302 C CA . ALA B 1 28 ? -0.881 -5.945 15.148 1 97.44 28 ALA B CA 1
ATOM 1303 C C . ALA B 1 28 ? -0.47 -4.578 14.602 1 97.44 28 ALA B C 1
ATOM 1305 O O . ALA B 1 28 ? -0.522 -4.344 13.391 1 97.44 28 ALA B O 1
ATOM 1306 N N . GLU B 1 29 ? -0.007 -3.789 15.469 1 98.25 29 GLU B N 1
ATOM 1307 C CA . GLU B 1 29 ? 0.421 -2.447 15.086 1 98.25 29 GLU B CA 1
ATOM 1308 C C . GLU B 1 29 ? 1.682 -2.494 14.227 1 98.25 29 GLU B C 1
ATOM 1310 O O . GLU B 1 29 ? 2.557 -3.334 14.445 1 98.25 29 GLU B O 1
ATOM 1315 N N . ILE B 1 30 ? 1.793 -1.574 13.25 1 98.56 30 ILE B N 1
ATOM 1316 C CA . ILE B 1 30 ? 3.023 -1.322 12.508 1 98.56 30 ILE B CA 1
ATOM 1317 C C . ILE B 1 30 ? 3.564 0.062 12.859 1 98.56 30 ILE B C 1
ATOM 1319 O O . ILE B 1 30 ? 2.818 1.045 12.859 1 98.56 30 ILE B O 1
ATOM 1323 N N . SER B 1 31 ? 4.816 0.123 13.195 1 98.38 31 SER B N 1
ATOM 1324 C CA . SER B 1 31 ? 5.52 1.396 13.305 1 98.38 31 SER B CA 1
ATOM 1325 C C . SER B 1 31 ? 6.203 1.761 11.992 1 98.38 31 SER B C 1
ATOM 1327 O O . SER B 1 31 ? 6.918 0.942 11.406 1 98.38 31 SER B O 1
ATOM 1329 N N . SER B 1 32 ? 5.984 3.008 11.539 1 98.69 32 SER B N 1
ATOM 1330 C CA . SER B 1 32 ? 6.57 3.42 10.266 1 98.69 32 SER B CA 1
ATOM 1331 C C . SER B 1 32 ? 7.375 4.703 10.422 1 98.69 32 SER B C 1
ATOM 1333 O O . SER B 1 32 ? 7.266 5.398 11.438 1 98.69 32 SER B O 1
ATOM 1335 N N . ALA B 1 33 ? 8.25 4.953 9.508 1 98.5 33 ALA B N 1
ATOM 1336 C CA . ALA B 1 33 ? 9.07 6.16 9.406 1 98.5 33 ALA B CA 1
ATOM 1337 C C . ALA B 1 33 ? 9.375 6.496 7.949 1 98.5 33 ALA B C 1
ATOM 1339 O O . ALA B 1 33 ? 9.203 5.652 7.062 1 98.5 33 ALA B O 1
ATOM 1340 N N . PRO B 1 34 ? 9.766 7.727 7.711 1 98.12 34 PRO B N 1
ATOM 1341 C CA . PRO B 1 34 ? 10.227 8.008 6.348 1 98.12 34 PRO B CA 1
ATOM 1342 C C . PRO B 1 34 ? 11.352 7.078 5.906 1 98.12 34 PRO B C 1
ATOM 1344 O O . PRO B 1 34 ? 12.188 6.684 6.723 1 98.12 34 PRO B O 1
ATOM 1347 N N . PRO B 1 35 ? 11.367 6.758 4.641 1 97.75 35 PRO B N 1
ATOM 1348 C CA . PRO B 1 35 ? 12.5 5.973 4.145 1 97.75 35 PRO B CA 1
ATOM 1349 C C . PRO B 1 35 ? 13.789 6.785 4.062 1 97.75 35 PRO B C 1
ATOM 1351 O O . PRO B 1 35 ? 13.766 8.008 4.215 1 97.75 35 PRO B O 1
ATOM 1354 N N . ALA B 1 36 ? 14.875 6.09 3.811 1 96.44 36 ALA B N 1
ATOM 1355 C CA . ALA B 1 36 ? 16.172 6.742 3.758 1 96.44 36 ALA B CA 1
ATOM 1356 C C . ALA B 1 36 ? 16.219 7.812 2.674 1 96.44 36 ALA B C 1
ATOM 1358 O O . ALA B 1 36 ? 16.812 8.875 2.861 1 96.44 36 ALA B O 1
ATOM 1359 N N . GLU B 1 37 ? 15.562 7.598 1.559 1 96.31 37 GLU B N 1
ATOM 1360 C CA . GLU B 1 37 ? 15.562 8.5 0.412 1 96.31 37 GLU B CA 1
ATOM 1361 C C . GLU B 1 37 ? 14.914 9.836 0.764 1 96.31 37 GLU B C 1
ATOM 1363 O O . GLU B 1 37 ? 15.156 10.844 0.099 1 96.31 37 GLU B O 1
ATOM 1368 N N . PHE B 1 38 ? 14.086 9.812 1.859 1 96.44 38 PHE B N 1
ATOM 1369 C CA . PHE B 1 38 ? 13.422 11.039 2.293 1 96.44 38 PHE B CA 1
ATOM 1370 C C . PHE B 1 38 ? 13.914 11.469 3.668 1 96.44 38 PHE B C 1
ATOM 1372 O O . PHE B 1 38 ? 13.172 12.078 4.438 1 96.44 38 PHE B O 1
ATOM 1379 N N . GLY B 1 39 ? 15.094 11.008 4.039 1 94.88 39 GLY B N 1
ATOM 1380 C CA . GLY B 1 39 ? 15.773 11.484 5.234 1 94.88 39 GLY B CA 1
ATOM 1381 C C . GLY B 1 39 ? 15.406 10.711 6.484 1 94.88 39 GLY B C 1
ATOM 1382 O O . GLY B 1 39 ? 15.711 11.141 7.598 1 94.88 39 GLY B O 1
ATOM 1383 N N . GLY B 1 40 ? 14.734 9.625 6.391 1 96.38 40 GLY B N 1
ATOM 1384 C CA . GLY B 1 40 ? 14.391 8.789 7.527 1 96.38 40 GLY B CA 1
ATOM 1385 C C . GLY B 1 40 ? 15.484 7.812 7.906 1 96.38 40 GLY B C 1
ATOM 1386 O O . GLY B 1 40 ? 16.531 7.773 7.262 1 96.38 40 GLY B O 1
ATOM 1387 N N . PRO B 1 41 ? 15.242 7.035 8.953 1 95.88 41 PRO B N 1
ATOM 1388 C CA . PRO B 1 41 ? 16.25 6.09 9.453 1 95.88 41 PRO B CA 1
ATOM 1389 C C . PRO B 1 41 ? 16.484 4.922 8.5 1 95.88 41 PRO B C 1
ATOM 1391 O O . PRO B 1 41 ? 17.547 4.309 8.523 1 95.88 41 PRO B O 1
ATOM 1394 N N . GLY B 1 42 ? 15.5 4.48 7.773 1 96.06 42 GLY B N 1
ATOM 1395 C CA . GLY B 1 42 ? 15.648 3.43 6.777 1 96.06 42 GLY B CA 1
ATOM 1396 C C . GLY B 1 42 ? 15.477 2.035 7.348 1 96.06 42 GLY B C 1
ATOM 1397 O O . GLY B 1 42 ? 15.617 1.043 6.633 1 96.06 42 GLY B O 1
ATOM 1398 N N . ASP B 1 43 ? 15.109 1.999 8.609 1 97.38 43 ASP B N 1
ATOM 1399 C CA . ASP B 1 43 ? 15.016 0.689 9.242 1 97.38 43 ASP B CA 1
ATOM 1400 C C . ASP B 1 43 ? 13.586 0.385 9.68 1 97.38 43 ASP B C 1
ATOM 1402 O O . ASP B 1 43 ? 13.359 -0.492 10.516 1 97.38 43 ASP B O 1
ATOM 1406 N N . GLN B 1 44 ? 12.648 1.138 9.18 1 98 44 GLN B N 1
ATOM 1407 C CA . GLN B 1 44 ? 11.227 0.925 9.422 1 98 44 GLN B CA 1
ATOM 1408 C C . GLN B 1 44 ? 10.438 0.913 8.109 1 98 44 GLN B C 1
ATOM 1410 O O . GLN B 1 44 ? 10.891 1.462 7.105 1 98 44 GLN B O 1
ATOM 1415 N N . TRP B 1 45 ? 9.344 0.21 8.188 1 98.69 45 TRP B N 1
ATOM 1416 C CA . TRP B 1 45 ? 8.422 0.292 7.055 1 98.69 45 TRP B CA 1
ATOM 1417 C C . TRP B 1 45 ? 8.023 1.738 6.777 1 98.69 45 TRP B C 1
ATOM 1419 O O . TRP B 1 45 ? 7.992 2.566 7.691 1 98.69 45 TRP B O 1
ATOM 1429 N N . SER B 1 46 ? 7.793 2.078 5.512 1 98.81 46 SER B N 1
ATOM 1430 C CA . SER B 1 46 ? 7.391 3.389 5.016 1 98.81 46 SER B CA 1
ATOM 1431 C C . SER B 1 46 ? 6.207 3.279 4.062 1 98.81 46 SER B C 1
ATOM 1433 O O . SER B 1 46 ? 5.84 2.18 3.643 1 98.81 46 SER B O 1
ATOM 1435 N N . PRO B 1 47 ? 5.551 4.406 3.758 1 98.88 47 PRO B N 1
ATOM 1436 C CA . PRO B 1 47 ? 4.473 4.328 2.77 1 98.88 47 PRO B CA 1
ATOM 1437 C C . PRO B 1 47 ? 4.902 3.633 1.48 1 98.88 47 PRO B C 1
ATOM 1439 O O . PRO B 1 47 ? 4.137 2.85 0.912 1 98.88 47 PRO B O 1
ATOM 1442 N N . GLU B 1 48 ? 6.129 3.859 1.039 1 98.81 48 GLU B N 1
ATOM 1443 C CA . GLU B 1 48 ? 6.645 3.303 -0.208 1 98.81 48 GLU B CA 1
ATOM 1444 C C . GLU B 1 48 ? 6.797 1.787 -0.114 1 98.81 48 GLU B C 1
ATOM 1446 O O . GLU B 1 48 ? 6.289 1.053 -0.962 1 98.81 48 GLU B O 1
ATOM 1451 N N . THR B 1 49 ? 7.504 1.345 0.976 1 98.94 49 THR B N 1
ATOM 1452 C CA . THR B 1 49 ? 7.723 -0.092 1.103 1 98.94 49 THR B CA 1
ATOM 1453 C C . THR B 1 49 ? 6.414 -0.812 1.427 1 98.94 49 THR B C 1
ATOM 1455 O O . THR B 1 49 ? 6.207 -1.952 1.009 1 98.94 49 THR B O 1
ATOM 1458 N N . LEU B 1 50 ? 5.449 -0.17 2.119 1 98.94 50 LEU B N 1
ATOM 1459 C CA . LEU B 1 50 ? 4.145 -0.767 2.381 1 98.94 50 LEU B CA 1
ATOM 1460 C C . LEU B 1 50 ? 3.365 -0.962 1.084 1 98.94 50 LEU B C 1
ATOM 1462 O O . LEU B 1 50 ? 2.709 -1.988 0.897 1 98.94 50 LEU B O 1
ATOM 1466 N N . LEU B 1 51 ? 3.396 0.029 0.16 1 98.94 51 LEU B N 1
ATOM 1467 C CA . LEU B 1 51 ? 2.727 -0.127 -1.126 1 98.94 51 LEU B CA 1
ATOM 1468 C C . LEU B 1 51 ? 3.344 -1.27 -1.926 1 98.94 51 LEU B C 1
ATOM 1470 O O . LEU B 1 51 ? 2.625 -2.104 -2.482 1 98.94 51 LEU B O 1
ATOM 1474 N N . VAL B 1 52 ? 4.68 -1.338 -1.95 1 98.94 52 VAL B N 1
ATOM 1475 C CA . VAL B 1 52 ? 5.355 -2.398 -2.689 1 98.94 52 VAL B CA 1
ATOM 1476 C C . VAL B 1 52 ? 5.027 -3.754 -2.068 1 98.94 52 VAL B C 1
ATOM 1478 O O . VAL B 1 52 ? 4.824 -4.738 -2.781 1 98.94 52 VAL B O 1
ATOM 1481 N N . ALA B 1 53 ? 4.941 -3.818 -0.752 1 98.94 53 ALA B N 1
ATOM 1482 C CA . ALA B 1 53 ? 4.543 -5.043 -0.061 1 98.94 53 ALA B CA 1
ATOM 1483 C C . ALA B 1 53 ? 3.129 -5.457 -0.454 1 98.94 53 ALA B C 1
ATOM 1485 O O . ALA B 1 53 ? 2.855 -6.645 -0.646 1 98.94 53 ALA B O 1
ATOM 1486 N N . ALA B 1 54 ? 2.205 -4.469 -0.507 1 98.94 54 ALA B N 1
ATOM 1487 C CA . ALA B 1 54 ? 0.833 -4.77 -0.907 1 98.94 54 ALA B CA 1
ATOM 1488 C C . ALA B 1 54 ? 0.793 -5.41 -2.293 1 98.94 54 ALA B C 1
ATOM 1490 O O . ALA B 1 54 ? 0.042 -6.359 -2.523 1 98.94 54 ALA B O 1
ATOM 1491 N N . VAL B 1 55 ? 1.628 -4.945 -3.242 1 98.94 55 VAL B N 1
ATOM 1492 C CA . VAL B 1 55 ? 1.694 -5.484 -4.598 1 98.94 55 VAL B CA 1
ATOM 1493 C C . VAL B 1 55 ? 2.195 -6.926 -4.555 1 98.94 55 VAL B C 1
ATOM 1495 O O . VAL B 1 55 ? 1.575 -7.82 -5.133 1 98.94 55 VAL B O 1
ATOM 1498 N N . ALA B 1 56 ? 3.307 -7.148 -3.836 1 98.94 56 ALA B N 1
ATOM 1499 C CA . ALA B 1 56 ? 3.885 -8.484 -3.748 1 98.94 56 ALA B CA 1
ATOM 1500 C C . ALA B 1 56 ? 2.904 -9.469 -3.115 1 98.94 56 ALA B C 1
ATOM 1502 O O . ALA B 1 56 ? 2.711 -10.578 -3.619 1 98.94 56 ALA B O 1
ATOM 1503 N N . ASP B 1 57 ? 2.316 -9.07 -2.057 1 98.94 57 ASP B N 1
ATOM 1504 C CA . ASP B 1 57 ? 1.371 -9.883 -1.294 1 98.94 57 ASP B CA 1
ATOM 1505 C C . ASP B 1 57 ? 0.152 -10.242 -2.141 1 98.94 57 ASP B C 1
ATOM 1507 O O . ASP B 1 57 ? -0.29 -11.391 -2.143 1 98.94 57 ASP B O 1
ATOM 1511 N N . CYS B 1 58 ? -0.347 -9.234 -2.83 1 98.88 58 CYS B N 1
ATOM 1512 C CA . CYS B 1 58 ? -1.52 -9.453 -3.672 1 98.88 58 CYS B CA 1
ATOM 1513 C C . CYS B 1 58 ? -1.223 -10.477 -4.766 1 98.88 58 CYS B C 1
ATOM 1515 O O . CYS B 1 58 ? -2.061 -11.328 -5.074 1 98.88 58 CYS B O 1
ATOM 1517 N N . PHE B 1 59 ? -0.06 -10.367 -5.441 1 98.88 59 PHE B N 1
ATOM 1518 C CA . PHE B 1 59 ? 0.312 -11.344 -6.461 1 98.88 59 PHE B CA 1
ATOM 1519 C C . PHE B 1 59 ? 0.284 -12.758 -5.898 1 98.88 59 PHE B C 1
ATOM 1521 O O . PHE B 1 59 ? -0.308 -13.656 -6.496 1 98.88 59 PHE B O 1
ATOM 1528 N N . VAL B 1 60 ? 0.866 -12.953 -4.75 1 98.88 60 VAL B N 1
ATOM 1529 C CA . VAL B 1 60 ? 0.999 -14.266 -4.137 1 98.88 60 VAL B CA 1
ATOM 1530 C C . VAL B 1 60 ? -0.384 -14.836 -3.822 1 98.88 60 VAL B C 1
ATOM 1532 O O . VAL B 1 60 ? -0.678 -15.984 -4.141 1 98.88 60 VAL B O 1
ATOM 1535 N N . LEU B 1 61 ? -1.223 -14.016 -3.236 1 98.69 61 LEU B N 1
ATOM 1536 C CA . LEU B 1 61 ? -2.543 -14.5 -2.846 1 98.69 61 LEU B CA 1
ATOM 1537 C C . LEU B 1 61 ? -3.412 -14.758 -4.07 1 98.69 61 LEU B C 1
ATOM 1539 O O . LEU B 1 61 ? -4.207 -15.695 -4.086 1 98.69 61 LEU B O 1
ATOM 1543 N N . THR B 1 62 ? -3.297 -13.867 -5.102 1 98.5 62 THR B N 1
ATOM 1544 C CA . THR B 1 62 ? -4.012 -14.094 -6.352 1 98.5 62 THR B CA 1
ATOM 1545 C C . THR B 1 62 ? -3.561 -15.391 -7.008 1 98.5 62 THR B C 1
ATOM 1547 O O . THR B 1 62 ? -4.391 -16.203 -7.441 1 98.5 62 THR B O 1
ATOM 1550 N N . PHE B 1 63 ? -2.227 -15.617 -7.008 1 98.81 63 PHE B N 1
ATOM 1551 C CA . PHE B 1 63 ? -1.703 -16.875 -7.551 1 98.81 63 PHE B CA 1
ATOM 1552 C C . PHE B 1 63 ? -2.287 -18.062 -6.809 1 98.81 63 PHE B C 1
ATOM 1554 O O . PHE B 1 63 ? -2.74 -19.031 -7.434 1 98.81 63 PHE B O 1
ATOM 1561 N N . ARG B 1 64 ? -2.217 -17.984 -5.52 1 98.31 64 ARG B N 1
ATOM 1562 C CA . ARG B 1 64 ? -2.713 -19.094 -4.699 1 98.31 64 ARG B CA 1
ATOM 1563 C C . ARG B 1 64 ? -4.156 -19.438 -5.055 1 98.31 64 ARG B C 1
ATOM 1565 O O . ARG B 1 64 ? -4.5 -20.609 -5.207 1 98.31 64 ARG B O 1
ATOM 1572 N N . ALA B 1 65 ? -5.004 -18.422 -5.219 1 97.38 65 ALA B N 1
ATOM 1573 C CA . ALA B 1 65 ? -6.414 -18.625 -5.543 1 97.38 65 ALA B CA 1
ATOM 1574 C C . ALA B 1 65 ? -6.574 -19.25 -6.926 1 97.38 65 ALA B C 1
ATOM 1576 O O . ALA B 1 65 ? -7.324 -20.219 -7.094 1 97.38 65 ALA B O 1
ATOM 1577 N N . ILE B 1 66 ? -5.859 -18.734 -7.93 1 98.25 66 ILE B N 1
ATOM 1578 C CA . ILE B 1 66 ? -5.992 -19.203 -9.305 1 98.25 66 ILE B CA 1
ATOM 1579 C C . ILE B 1 66 ? -5.398 -20.609 -9.422 1 98.25 66 ILE B C 1
ATOM 1581 O O . ILE B 1 66 ? -5.945 -21.469 -10.125 1 98.25 66 ILE B O 1
ATOM 1585 N N . ALA B 1 67 ? -4.25 -20.859 -8.727 1 98.31 67 ALA B N 1
ATOM 1586 C CA . ALA B 1 67 ? -3.635 -22.188 -8.734 1 98.31 67 ALA B CA 1
ATOM 1587 C C . ALA B 1 67 ? -4.586 -23.234 -8.156 1 98.31 67 ALA B C 1
ATOM 1589 O O . ALA B 1 67 ? -4.703 -24.328 -8.703 1 98.31 67 ALA B O 1
ATOM 1590 N N . ARG B 1 68 ? -5.246 -22.844 -7.094 1 97 68 ARG B N 1
ATOM 1591 C CA . ARG B 1 68 ? -6.215 -23.75 -6.48 1 97 68 ARG B CA 1
ATOM 1592 C C . ARG B 1 68 ? -7.363 -24.062 -7.438 1 97 68 ARG B C 1
ATOM 1594 O O . ARG B 1 68 ? -7.723 -25.219 -7.637 1 97 68 ARG B O 1
ATOM 1601 N N . ALA B 1 69 ? -7.902 -23.062 -8.016 1 97 69 ALA B N 1
ATOM 1602 C CA . ALA B 1 69 ? -9.016 -23.219 -8.953 1 97 69 ALA B CA 1
ATOM 1603 C C . ALA B 1 69 ? -8.609 -24.047 -10.164 1 97 69 ALA B C 1
ATOM 1605 O O . ALA B 1 69 ? -9.422 -24.781 -10.719 1 97 69 ALA B O 1
ATOM 1606 N N . SER B 1 70 ? -7.352 -23.922 -10.539 1 97.56 70 SER B N 1
ATOM 1607 C CA . SER B 1 70 ? -6.84 -24.594 -11.727 1 97.56 70 SER B CA 1
ATOM 1608 C C . SER B 1 70 ? -6.246 -25.953 -11.383 1 97.56 70 SER B C 1
ATOM 1610 O O . SER B 1 70 ? -5.711 -26.656 -12.25 1 97.56 70 SER B O 1
ATOM 1612 N N . LYS B 1 71 ? -6.219 -26.266 -10.07 1 96.69 71 LYS B N 1
ATOM 1613 C CA . LYS B 1 71 ? -5.719 -27.531 -9.562 1 96.69 71 LYS B CA 1
ATOM 1614 C C . LYS B 1 71 ? -4.242 -27.719 -9.898 1 96.69 71 LYS B C 1
ATOM 1616 O O . LYS B 1 71 ? -3.818 -28.812 -10.273 1 96.69 71 LYS B O 1
ATOM 1621 N N . LEU B 1 72 ? -3.521 -26.656 -9.938 1 97.75 72 LEU B N 1
ATOM 1622 C CA . LEU B 1 72 ? -2.076 -26.734 -10.117 1 97.75 72 LEU B CA 1
ATOM 1623 C C . LEU B 1 72 ? -1.389 -27.156 -8.828 1 97.75 72 LEU B C 1
ATOM 1625 O O . LEU B 1 72 ? -1.542 -26.5 -7.793 1 97.75 72 LEU B O 1
ATOM 1629 N N . GLU B 1 73 ? -0.616 -28.203 -8.891 1 96.62 73 GLU B N 1
ATOM 1630 C CA . GLU B 1 73 ? 0.236 -28.562 -7.762 1 96.62 73 GLU B CA 1
ATOM 1631 C C . GLU B 1 73 ? 1.511 -27.719 -7.742 1 96.62 73 GLU B C 1
ATOM 1633 O O . GLU B 1 73 ? 2.146 -27.531 -8.781 1 96.62 73 GLU B O 1
ATOM 1638 N N . TRP B 1 74 ? 1.823 -27.188 -6.594 1 98.12 74 TRP B N 1
ATOM 1639 C CA . TRP B 1 74 ? 3.027 -26.375 -6.445 1 98.12 74 TRP B CA 1
ATOM 1640 C C . TRP B 1 74 ? 3.559 -26.453 -5.016 1 98.12 74 TRP B C 1
ATOM 1642 O O . TRP B 1 74 ? 2.889 -26.969 -4.121 1 98.12 74 TRP B O 1
ATOM 1652 N N . VAL B 1 75 ? 4.832 -25.969 -4.781 1 97.75 75 VAL B N 1
ATOM 1653 C CA . VAL B 1 75 ? 5.531 -26.172 -3.514 1 97.75 75 VAL B CA 1
ATOM 1654 C C . VAL B 1 75 ? 5.77 -24.812 -2.844 1 97.75 75 VAL B C 1
ATOM 1656 O O . VAL B 1 75 ? 5.441 -24.625 -1.669 1 97.75 75 VAL B O 1
ATOM 1659 N N . ALA B 1 76 ? 6.34 -23.922 -3.549 1 98.5 76 ALA B N 1
ATOM 1660 C CA . ALA B 1 76 ? 6.719 -22.625 -2.98 1 98.5 76 ALA B CA 1
ATOM 1661 C C . ALA B 1 76 ? 6.695 -21.531 -4.043 1 98.5 76 ALA B C 1
ATOM 1663 O O . ALA B 1 76 ? 6.965 -21.797 -5.219 1 98.5 76 ALA B O 1
ATOM 1664 N N . LEU B 1 77 ? 6.332 -20.375 -3.695 1 98.88 77 LEU B N 1
ATOM 1665 C CA . LEU B 1 77 ? 6.359 -19.188 -4.551 1 98.88 77 LEU B CA 1
ATOM 1666 C C . LEU B 1 77 ? 7.113 -18.047 -3.873 1 98.88 77 LEU B C 1
ATOM 1668 O O . LEU B 1 77 ? 6.871 -17.75 -2.703 1 98.88 77 LEU B O 1
ATOM 1672 N N . LYS B 1 78 ? 8.047 -17.5 -4.531 1 98.88 78 LYS B N 1
ATOM 1673 C CA . LYS B 1 78 ? 8.742 -16.281 -4.141 1 98.88 78 LYS B CA 1
ATOM 1674 C C . LYS B 1 78 ? 8.477 -15.156 -5.141 1 98.88 78 LYS B C 1
ATOM 1676 O O . LYS B 1 78 ? 8.688 -15.328 -6.344 1 98.88 78 LYS B O 1
ATOM 1681 N N . CYS B 1 79 ? 7.98 -14.07 -4.688 1 98.94 79 CYS B N 1
ATOM 1682 C CA . CYS B 1 79 ? 7.734 -12.891 -5.504 1 98.94 79 CYS B CA 1
ATOM 1683 C C . CYS B 1 79 ? 8.555 -11.703 -5.016 1 98.94 79 CYS B C 1
ATOM 1685 O O . CYS B 1 79 ? 8.312 -11.188 -3.924 1 98.94 79 CYS B O 1
ATOM 1687 N N . GLU B 1 80 ? 9.508 -11.289 -5.766 1 98.94 80 GLU B N 1
ATOM 1688 C CA . GLU B 1 80 ? 10.289 -10.078 -5.516 1 98.94 80 GLU B CA 1
ATOM 1689 C C . GLU B 1 80 ? 9.773 -8.906 -6.348 1 98.94 80 GLU B C 1
ATOM 1691 O O . GLU B 1 80 ? 9.688 -9 -7.574 1 98.94 80 GLU B O 1
ATOM 1696 N N . VAL B 1 81 ? 9.469 -7.844 -5.703 1 98.94 81 VAL B N 1
ATOM 1697 C CA . VAL B 1 81 ? 8.922 -6.684 -6.398 1 98.94 81 VAL B CA 1
ATOM 1698 C C . VAL B 1 81 ? 9.828 -5.477 -6.176 1 98.94 81 VAL B C 1
ATOM 1700 O O . VAL B 1 81 ? 10.266 -5.223 -5.055 1 98.94 81 VAL B O 1
ATOM 1703 N N . GLU B 1 82 ? 10.133 -4.785 -7.215 1 98.94 82 GLU B N 1
ATOM 1704 C CA . GLU B 1 82 ? 10.773 -3.473 -7.168 1 98.94 82 GLU B CA 1
ATOM 1705 C C . GLU B 1 82 ? 9.828 -2.383 -7.672 1 98.94 82 GLU B C 1
ATOM 1707 O O . GLU B 1 82 ? 9.32 -2.467 -8.789 1 98.94 82 GLU B O 1
ATOM 1712 N N . GLY B 1 83 ? 9.539 -1.4 -6.863 1 98.88 83 GLY B N 1
ATOM 1713 C CA . GLY B 1 83 ? 8.797 -0.215 -7.27 1 98.88 83 GLY B CA 1
ATOM 1714 C C . GLY B 1 83 ? 9.695 0.961 -7.605 1 98.88 83 GLY B C 1
ATOM 1715 O O . GLY B 1 83 ? 10.695 1.206 -6.922 1 98.88 83 GLY B O 1
ATOM 1716 N N . VAL B 1 84 ? 9.352 1.662 -8.641 1 98.75 84 VAL B N 1
ATOM 1717 C CA . VAL B 1 84 ? 10.109 2.824 -9.086 1 98.75 84 VAL B CA 1
ATOM 1718 C C . VAL B 1 84 ? 9.32 4.098 -8.805 1 98.75 84 VAL B C 1
ATOM 1720 O O . VAL B 1 84 ? 8.234 4.297 -9.359 1 98.75 84 VAL B O 1
ATOM 1723 N N . LEU B 1 85 ? 9.812 4.891 -7.961 1 98.56 85 LEU B N 1
ATOM 1724 C CA . LEU B 1 85 ? 9.25 6.207 -7.676 1 98.56 85 LEU B CA 1
ATOM 1725 C C . LEU B 1 85 ? 10 7.293 -8.438 1 98.56 85 LEU B C 1
ATOM 1727 O O . LEU B 1 85 ? 11.211 7.445 -8.281 1 98.56 85 LEU B O 1
ATOM 1731 N N . ASP B 1 86 ? 9.258 8.031 -9.211 1 97.81 86 ASP B N 1
ATOM 1732 C CA . ASP B 1 86 ? 9.891 9.039 -10.055 1 97.81 86 ASP B CA 1
ATOM 1733 C C . ASP B 1 86 ? 9.086 10.336 -10.062 1 97.81 86 ASP B C 1
ATOM 1735 O O . ASP B 1 86 ? 8 10.398 -9.477 1 97.81 86 ASP B O 1
ATOM 1739 N N . ARG B 1 87 ? 9.664 11.367 -10.555 1 95.88 87 ARG B N 1
ATOM 1740 C CA . ARG B 1 87 ? 8.984 12.648 -10.734 1 95.88 87 ARG B CA 1
ATOM 1741 C C . ARG B 1 87 ? 8.633 12.875 -12.203 1 95.88 87 ARG B C 1
ATOM 1743 O O . ARG B 1 87 ? 9.516 12.93 -13.062 1 95.88 87 ARG B O 1
ATOM 1750 N N . THR B 1 88 ? 7.398 12.867 -12.445 1 88.06 88 THR B N 1
ATOM 1751 C CA . THR B 1 88 ? 6.879 13.141 -13.781 1 88.06 88 THR B CA 1
ATOM 1752 C C . THR B 1 88 ? 5.957 14.359 -13.758 1 88.06 88 THR B C 1
ATOM 1754 O O . THR B 1 88 ? 4.957 14.375 -13.039 1 88.06 88 THR B O 1
ATOM 1757 N N . ASP B 1 89 ? 6.203 15.43 -14.609 1 86.81 89 ASP B N 1
ATOM 1758 C CA . ASP B 1 89 ? 5.391 16.641 -14.695 1 86.81 89 ASP B CA 1
ATOM 1759 C C . ASP B 1 89 ? 5.145 17.234 -13.305 1 86.81 89 ASP B C 1
ATOM 1761 O O . ASP B 1 89 ? 4 17.516 -12.938 1 86.81 89 ASP B O 1
ATOM 1765 N N . LYS B 1 90 ? 6.043 17.219 -12.453 1 88.81 90 LYS B N 1
ATOM 1766 C CA . LYS B 1 90 ? 6.07 17.859 -11.141 1 88.81 90 LYS B CA 1
ATOM 1767 C C . LYS B 1 90 ? 5.281 17.047 -10.109 1 88.81 90 LYS B C 1
ATOM 1769 O O . LYS B 1 90 ? 4.965 17.547 -9.031 1 88.81 90 LYS B O 1
ATOM 1774 N N . VAL B 1 91 ? 4.945 15.844 -10.508 1 94.31 91 VAL B N 1
ATOM 1775 C CA . VAL B 1 91 ? 4.238 14.969 -9.586 1 94.31 91 VAL B CA 1
ATOM 1776 C C . VAL B 1 91 ? 5.102 13.75 -9.258 1 94.31 91 VAL B C 1
ATOM 1778 O O . VAL B 1 91 ? 5.625 13.094 -10.164 1 94.31 91 VAL B O 1
ATOM 1781 N N . VAL B 1 92 ? 5.34 13.539 -8.016 1 97.12 92 VAL B N 1
ATOM 1782 C CA . VAL B 1 92 ? 6.066 12.352 -7.578 1 97.12 92 VAL B CA 1
ATOM 1783 C C . VAL B 1 92 ? 5.098 11.188 -7.391 1 97.12 92 VAL B C 1
ATOM 1785 O O . VAL B 1 92 ? 4.129 11.297 -6.633 1 97.12 92 VAL B O 1
ATOM 1788 N N . ARG B 1 93 ? 5.312 10.141 -8.102 1 98.12 93 ARG B N 1
ATOM 1789 C CA . ARG B 1 93 ? 4.465 8.953 -8.023 1 98.12 93 ARG B CA 1
ATOM 1790 C C . ARG B 1 93 ? 5.23 7.707 -8.453 1 98.12 93 ARG B C 1
ATOM 1792 O O . ARG B 1 93 ? 6.293 7.809 -9.07 1 98.12 93 ARG B O 1
ATOM 1799 N N . PHE B 1 94 ? 4.734 6.559 -8.117 1 98.69 94 PHE B N 1
ATOM 1800 C CA . PHE B 1 94 ? 5.273 5.316 -8.656 1 98.69 94 PHE B CA 1
ATOM 1801 C C . PHE B 1 94 ? 4.941 5.176 -10.133 1 98.69 94 PHE B C 1
ATOM 1803 O O . PHE B 1 94 ? 3.787 5.336 -10.531 1 98.69 94 PHE B O 1
ATOM 1810 N N . THR B 1 95 ? 5.953 4.801 -10.984 1 98.12 95 THR B N 1
ATOM 1811 C CA . THR B 1 95 ? 5.762 4.762 -12.43 1 98.12 95 THR B CA 1
ATOM 1812 C C . THR B 1 95 ? 5.852 3.328 -12.945 1 98.12 95 THR B C 1
ATOM 1814 O O . THR B 1 95 ? 5.367 3.023 -14.039 1 98.12 95 THR B O 1
ATOM 1817 N N . GLU B 1 96 ? 6.492 2.475 -12.102 1 98.5 96 GLU B N 1
ATOM 1818 C CA . GLU B 1 96 ? 6.695 1.103 -12.562 1 98.5 96 GLU B CA 1
ATOM 1819 C C . GLU B 1 96 ? 6.828 0.144 -11.383 1 98.5 96 GLU B C 1
ATOM 1821 O O . GLU B 1 96 ? 7.422 0.489 -10.352 1 98.5 96 GLU B O 1
ATOM 1826 N N . PHE B 1 97 ? 6.297 -1.052 -11.586 1 98.88 97 PHE B N 1
ATOM 1827 C CA . PHE B 1 97 ? 6.539 -2.186 -10.703 1 98.88 97 PHE B CA 1
ATOM 1828 C C . PHE B 1 97 ? 7.066 -3.381 -11.484 1 98.88 97 PHE B C 1
ATOM 1830 O O . PHE B 1 97 ? 6.453 -3.805 -12.469 1 98.88 97 PHE B O 1
ATOM 1837 N N . LYS B 1 98 ? 8.203 -3.867 -11.07 1 98.88 98 LYS B N 1
ATOM 1838 C CA . LYS B 1 98 ? 8.797 -5.062 -11.664 1 98.88 98 LYS B CA 1
ATOM 1839 C C . LYS B 1 98 ? 8.688 -6.258 -10.719 1 98.88 98 LYS B C 1
ATOM 1841 O O . LYS B 1 98 ? 9.203 -6.227 -9.602 1 98.88 98 LYS B O 1
ATOM 1846 N N . LEU B 1 99 ? 8.039 -7.285 -11.172 1 98.88 99 LEU B N 1
ATOM 1847 C CA . LEU B 1 99 ? 7.875 -8.508 -10.391 1 98.88 99 LEU B CA 1
ATOM 1848 C C . LEU B 1 99 ? 8.75 -9.625 -10.938 1 98.88 99 LEU B C 1
ATOM 1850 O O . LEU B 1 99 ? 8.688 -9.938 -12.133 1 98.88 99 LEU B O 1
ATOM 1854 N N . LYS B 1 100 ? 9.586 -10.117 -10.133 1 98.94 100 LYS B N 1
ATOM 1855 C CA . LYS B 1 100 ? 10.32 -11.344 -10.406 1 98.94 100 LYS B CA 1
ATOM 1856 C C . LYS B 1 100 ? 9.805 -12.5 -9.555 1 98.94 100 LYS B C 1
ATOM 1858 O O . LYS B 1 100 ? 9.93 -12.477 -8.328 1 98.94 100 LYS B O 1
ATOM 1863 N N . VAL B 1 101 ? 9.32 -13.555 -10.258 1 98.88 101 VAL B N 1
ATOM 1864 C CA . VAL B 1 101 ? 8.617 -14.609 -9.539 1 98.88 101 VAL B CA 1
ATOM 1865 C C . VAL B 1 101 ? 9.289 -15.953 -9.82 1 98.88 101 VAL B C 1
ATOM 1867 O O . VAL B 1 101 ? 9.602 -16.266 -10.969 1 98.88 101 VAL B O 1
ATOM 1870 N N . LEU B 1 102 ? 9.523 -16.641 -8.758 1 98.81 102 LEU B N 1
ATOM 1871 C CA . LEU B 1 102 ? 10.023 -18 -8.828 1 98.81 102 LEU B CA 1
ATOM 1872 C C . LEU B 1 102 ? 9.023 -18.984 -8.234 1 98.81 102 LEU B C 1
ATOM 1874 O O . LEU B 1 102 ? 8.711 -18.922 -7.043 1 98.81 102 LEU B O 1
ATOM 1878 N N . LEU B 1 103 ? 8.578 -19.891 -9.086 1 98.81 103 LEU B N 1
ATOM 1879 C CA . LEU B 1 103 ? 7.609 -20.906 -8.672 1 98.81 103 LEU B CA 1
ATOM 1880 C C . LEU B 1 103 ? 8.242 -22.297 -8.672 1 98.81 103 LEU B C 1
ATOM 1882 O O . LEU B 1 103 ? 8.789 -22.734 -9.68 1 98.81 103 LEU B O 1
ATOM 1886 N N . HIS B 1 104 ? 8.188 -22.938 -7.535 1 98.69 104 HIS B N 1
ATOM 1887 C CA . HIS B 1 104 ? 8.625 -24.328 -7.441 1 98.69 104 HIS B CA 1
ATOM 1888 C C . HIS B 1 104 ? 7.445 -25.281 -7.578 1 98.69 104 HIS B C 1
ATOM 1890 O O . HIS B 1 104 ? 6.445 -25.141 -6.863 1 98.69 104 HIS B O 1
ATOM 1896 N N . VAL B 1 105 ? 7.648 -26.281 -8.453 1 98.25 105 VAL B N 1
ATOM 1897 C CA . VAL B 1 105 ? 6.59 -27.25 -8.703 1 98.25 105 VAL B CA 1
ATOM 1898 C C . VAL B 1 105 ? 7.16 -28.672 -8.656 1 98.25 105 VAL B C 1
ATOM 1900 O O . VAL B 1 105 ? 8.367 -28.859 -8.805 1 98.25 105 VAL B O 1
ATOM 1903 N N . PRO B 1 106 ? 6.285 -29.625 -8.344 1 97.31 106 PRO B N 1
ATOM 1904 C CA . PRO B 1 106 ? 6.75 -31.016 -8.406 1 97.31 106 PRO B CA 1
ATOM 1905 C C . PRO B 1 106 ? 7.219 -31.422 -9.805 1 97.31 106 PRO B C 1
ATOM 1907 O O . PRO B 1 106 ? 6.809 -30.812 -10.797 1 97.31 106 PRO B O 1
ATOM 1910 N N . GLN B 1 107 ? 8.055 -32.5 -9.805 1 96.12 107 GLN B N 1
ATOM 1911 C CA . GLN B 1 107 ? 8.438 -33.062 -11.086 1 96.12 107 GLN B CA 1
ATOM 1912 C C . GLN B 1 107 ? 7.207 -33.531 -11.867 1 96.12 107 GLN B C 1
ATOM 1914 O O . GLN B 1 107 ? 6.289 -34.125 -11.289 1 96.12 107 GLN B O 1
ATOM 1919 N N . GLY B 1 108 ? 7.207 -33.188 -13.164 1 95.38 108 GLY B N 1
ATOM 1920 C CA . GLY B 1 108 ? 6.113 -33.656 -14 1 95.38 108 GLY B CA 1
ATOM 1921 C C . GLY B 1 108 ? 5.023 -32.625 -14.188 1 95.38 108 GLY B C 1
ATOM 1922 O O . GLY B 1 108 ? 4.113 -32.812 -15 1 95.38 108 GLY B O 1
ATOM 1923 N N . THR B 1 109 ? 5.094 -31.5 -13.438 1 95.12 109 THR B N 1
ATOM 1924 C CA . THR B 1 109 ? 4.102 -30.438 -13.578 1 95.12 109 THR B CA 1
ATOM 1925 C C . THR B 1 109 ? 4.156 -29.828 -14.984 1 95.12 109 THR B C 1
ATOM 1927 O O . THR B 1 109 ? 5.234 -29.719 -15.57 1 95.12 109 THR B O 1
ATOM 1930 N N . ASN B 1 110 ? 3.049 -29.469 -15.523 1 94.94 110 ASN B N 1
ATOM 1931 C CA . ASN B 1 110 ? 2.967 -28.719 -16.781 1 94.94 110 ASN B CA 1
ATOM 1932 C C . ASN B 1 110 ? 3.441 -27.281 -16.609 1 94.94 110 ASN B C 1
ATOM 1934 O O . ASN B 1 110 ? 2.684 -26.422 -16.156 1 94.94 110 ASN B O 1
ATOM 1938 N N . GLU B 1 111 ? 4.609 -27.031 -17.062 1 95.25 111 GLU B N 1
ATOM 1939 C CA . GLU B 1 111 ? 5.223 -25.734 -16.859 1 95.25 111 GLU B CA 1
ATOM 1940 C C . GLU B 1 111 ? 4.461 -24.641 -17.609 1 95.25 111 GLU B C 1
ATOM 1942 O O . GLU B 1 111 ? 4.375 -23.5 -17.141 1 95.25 111 GLU B O 1
ATOM 1947 N N . GLN B 1 112 ? 3.996 -25.016 -18.75 1 95.56 112 GLN B N 1
ATOM 1948 C CA . GLN B 1 112 ? 3.244 -24.031 -19.531 1 95.56 112 GLN B CA 1
ATOM 1949 C C . GLN B 1 112 ? 1.981 -23.594 -18.797 1 95.56 112 GLN B C 1
ATOM 1951 O O . GLN B 1 112 ? 1.639 -22.406 -18.797 1 95.56 112 GLN B O 1
ATOM 1956 N N . GLN B 1 113 ? 1.335 -24.578 -18.219 1 96.81 113 GLN B N 1
ATOM 1957 C CA . GLN B 1 113 ? 0.164 -24.25 -17.406 1 96.81 113 GLN B CA 1
ATOM 1958 C C . GLN B 1 113 ? 0.542 -23.344 -16.234 1 96.81 113 GLN B C 1
ATOM 1960 O O . GLN B 1 113 ? -0.145 -22.359 -15.953 1 96.81 113 GLN B O 1
ATOM 1965 N N . ALA B 1 114 ? 1.632 -23.719 -15.562 1 98.12 114 ALA B N 1
ATOM 1966 C CA . ALA B 1 114 ? 2.1 -22.938 -14.422 1 98.12 114 ALA B CA 1
ATOM 1967 C C . ALA B 1 114 ? 2.383 -21.484 -14.828 1 98.12 114 ALA B C 1
ATOM 1969 O O . ALA B 1 114 ? 1.97 -20.547 -14.133 1 98.12 114 ALA B O 1
ATOM 1970 N N . LYS B 1 115 ? 3.018 -21.266 -15.984 1 97.56 115 LYS B N 1
ATOM 1971 C CA . LYS B 1 115 ? 3.344 -19.922 -16.469 1 97.56 115 LYS B CA 1
ATOM 1972 C C . LYS B 1 115 ? 2.078 -19.141 -16.797 1 97.56 115 LYS B C 1
ATOM 1974 O O . LYS B 1 115 ? 1.998 -17.938 -16.516 1 97.56 115 LYS B O 1
ATOM 1979 N N . ARG B 1 116 ? 1.123 -19.828 -17.359 1 97.88 116 ARG B N 1
ATOM 1980 C CA . ARG B 1 116 ? -0.14 -19.172 -17.672 1 97.88 116 ARG B CA 1
ATOM 1981 C C . ARG B 1 116 ? -0.835 -18.688 -16.406 1 97.88 116 ARG B C 1
ATOM 1983 O O . ARG B 1 116 ? -1.407 -17.594 -16.375 1 97.88 116 ARG B O 1
ATOM 1990 N N . ILE B 1 117 ? -0.776 -19.484 -15.406 1 98.5 117 ILE B N 1
ATOM 1991 C CA . ILE B 1 117 ? -1.414 -19.125 -14.148 1 98.5 117 ILE B CA 1
ATOM 1992 C C . ILE B 1 117 ? -0.697 -17.938 -13.531 1 98.5 117 ILE B C 1
ATOM 1994 O O . ILE B 1 117 ? -1.338 -17.031 -12.984 1 98.5 117 ILE B O 1
ATOM 1998 N N . LEU B 1 118 ? 0.654 -17.906 -13.625 1 98.69 118 LEU B N 1
ATOM 1999 C CA . LEU B 1 118 ? 1.414 -16.75 -13.141 1 98.69 118 LEU B CA 1
ATOM 2000 C C . LEU B 1 118 ? 1.015 -15.484 -13.891 1 98.69 118 LEU B C 1
ATOM 2002 O O . LEU B 1 118 ? 0.834 -14.43 -13.273 1 98.69 118 LEU B O 1
ATOM 2006 N N . GLU B 1 119 ? 0.762 -15.562 -15.164 1 97.94 119 GLU B N 1
ATOM 2007 C CA . GLU B 1 119 ? 0.348 -14.414 -15.961 1 97.94 119 GLU B CA 1
ATOM 2008 C C . GLU B 1 119 ? -1.054 -13.945 -15.578 1 97.94 119 GLU B C 1
ATOM 2010 O O . GLU B 1 119 ? -1.306 -12.75 -15.461 1 97.94 119 GLU B O 1
ATOM 2015 N N . LYS B 1 120 ? -1.91 -14.906 -15.414 1 97.94 120 LYS B N 1
ATOM 2016 C CA . LYS B 1 120 ? -3.266 -14.578 -14.984 1 97.94 120 LYS B CA 1
ATOM 2017 C C . LYS B 1 120 ? -3.262 -13.891 -13.625 1 97.94 120 LYS B C 1
ATOM 2019 O O . LYS B 1 120 ? -4.086 -13.008 -13.367 1 97.94 120 LYS B O 1
ATOM 2024 N N . SER B 1 121 ? -2.357 -14.344 -12.773 1 98.31 121 SER B N 1
ATOM 2025 C CA . SER B 1 121 ? -2.268 -13.773 -11.43 1 98.31 121 SER B CA 1
ATOM 2026 C C . SER B 1 121 ? -1.878 -12.297 -11.477 1 98.31 121 SER B C 1
ATOM 2028 O O . SER B 1 121 ? -2.398 -11.492 -10.711 1 98.31 121 SER B O 1
ATOM 2030 N N . GLU B 1 122 ? -0.977 -11.961 -12.367 1 96.81 122 GLU B N 1
ATOM 2031 C CA . GLU B 1 122 ? -0.585 -10.562 -12.531 1 96.81 122 GLU B CA 1
ATOM 2032 C C . GLU B 1 122 ? -1.773 -9.703 -12.945 1 96.81 122 GLU B C 1
ATOM 2034 O O . GLU B 1 122 ? -1.992 -8.625 -12.391 1 96.81 122 GLU B O 1
ATOM 2039 N N . ASN B 1 123 ? -2.627 -10.227 -13.797 1 94.69 123 ASN B N 1
ATOM 2040 C CA . ASN B 1 123 ? -3.783 -9.492 -14.297 1 94.69 123 ASN B CA 1
ATOM 2041 C C . ASN B 1 123 ? -4.895 -9.422 -13.258 1 94.69 123 ASN B C 1
ATOM 2043 O O . ASN B 1 123 ? -5.723 -8.508 -13.289 1 94.69 123 ASN B O 1
ATOM 2047 N N . GLY B 1 124 ? -4.859 -10.359 -12.336 1 96.44 124 GLY B N 1
ATOM 2048 C CA . GLY B 1 124 ? -5.934 -10.469 -11.359 1 96.44 124 GLY B CA 1
ATOM 2049 C C . GLY B 1 124 ? -5.652 -9.719 -10.078 1 96.44 124 GLY B C 1
ATOM 2050 O O . GLY B 1 124 ? -6.508 -9.648 -9.195 1 96.44 124 GLY B O 1
ATOM 2051 N N . CYS B 1 125 ? -4.527 -9.172 -9.938 1 97.62 125 CYS B N 1
ATOM 2052 C CA . CYS B 1 125 ? -4.133 -8.492 -8.711 1 97.62 125 CYS B CA 1
ATOM 2053 C C . CYS B 1 125 ? -4.883 -7.18 -8.539 1 97.62 125 CYS B C 1
ATOM 2055 O O . CYS B 1 125 ? -4.695 -6.25 -9.32 1 97.62 125 CYS B O 1
ATOM 2057 N N . LEU B 1 126 ? -5.695 -7.055 -7.543 1 98.25 126 LEU B N 1
ATOM 2058 C CA . LEU B 1 126 ? -6.555 -5.898 -7.336 1 98.25 126 LEU B CA 1
ATOM 2059 C C . LEU B 1 126 ? -5.73 -4.672 -6.949 1 98.25 126 LEU B C 1
ATOM 2061 O O . LEU B 1 126 ? -6.152 -3.537 -7.191 1 98.25 126 LEU B O 1
ATOM 2065 N N . ILE B 1 127 ? -4.52 -4.871 -6.332 1 98.81 127 ILE B N 1
ATOM 2066 C CA . ILE B 1 127 ? -3.66 -3.746 -5.973 1 98.81 127 ILE B CA 1
ATOM 2067 C C . ILE B 1 127 ? -3.094 -3.104 -7.234 1 98.81 127 ILE B C 1
ATOM 2069 O O . ILE B 1 127 ? -3.27 -1.903 -7.461 1 98.81 127 ILE B O 1
ATOM 2073 N N . THR B 1 128 ? -2.48 -3.902 -8.109 1 98.5 128 THR B N 1
ATOM 2074 C CA . THR B 1 128 ? -1.911 -3.346 -9.336 1 98.5 128 THR B CA 1
ATOM 2075 C C . THR B 1 128 ? -3.006 -2.764 -10.219 1 98.5 128 THR B C 1
ATOM 2077 O O . THR B 1 128 ? -2.783 -1.772 -10.922 1 98.5 128 THR B O 1
ATOM 2080 N N . ASN B 1 129 ? -4.191 -3.326 -10.211 1 97.88 129 ASN B N 1
ATOM 2081 C CA . ASN B 1 129 ? -5.32 -2.793 -10.969 1 97.88 129 ASN B CA 1
ATOM 2082 C C . ASN B 1 129 ? -5.734 -1.417 -10.461 1 97.88 129 ASN B C 1
ATOM 2084 O O . ASN B 1 129 ? -6.457 -0.688 -11.148 1 97.88 129 ASN B O 1
ATOM 2088 N N . SER B 1 130 ? -5.348 -1.084 -9.281 1 98.44 130 SER B N 1
ATOM 2089 C CA . SER B 1 130 ? -5.699 0.189 -8.664 1 98.44 130 SER B CA 1
ATOM 2090 C C . SER B 1 130 ? -4.648 1.254 -8.945 1 98.44 130 SER B C 1
ATOM 2092 O O . SER B 1 130 ? -4.828 2.422 -8.594 1 98.44 130 SER B O 1
ATOM 2094 N N . LEU B 1 131 ? -3.523 0.896 -9.578 1 98.5 131 LEU B N 1
ATOM 2095 C CA . LEU B 1 131 ? -2.379 1.783 -9.758 1 98.5 131 LEU B CA 1
ATOM 2096 C C . LEU B 1 131 ? -2.352 2.363 -11.164 1 98.5 131 LEU B C 1
ATOM 2098 O O . LEU B 1 131 ? -2.775 1.707 -12.117 1 98.5 131 LEU B O 1
ATOM 2102 N N . LYS B 1 132 ? -1.783 3.547 -11.367 1 97.44 132 LYS B N 1
ATOM 2103 C CA . LYS B 1 132 ? -1.57 4.191 -12.664 1 97.44 132 LYS B CA 1
ATOM 2104 C C . LYS B 1 132 ? -0.334 3.629 -13.359 1 97.44 132 LYS B C 1
ATOM 2106 O O . LYS B 1 132 ? -0.151 3.826 -14.562 1 97.44 132 LYS B O 1
ATOM 2111 N N . SER B 1 133 ? 0.474 2.939 -12.672 1 97.25 133 SER B N 1
ATOM 2112 C CA . SER B 1 133 ? 1.806 2.523 -13.102 1 97.25 133 SER B CA 1
ATOM 2113 C C . SER B 1 133 ? 1.738 1.3 -14.008 1 97.25 133 SER B C 1
ATOM 2115 O O . SER B 1 133 ? 0.764 0.545 -13.969 1 97.25 133 SER B O 1
ATOM 2117 N N . ASP B 1 134 ? 2.852 1.115 -14.664 1 96.12 134 ASP B N 1
ATOM 2118 C CA . ASP B 1 134 ? 3.041 -0.11 -15.438 1 96.12 134 ASP B CA 1
ATOM 2119 C C . ASP B 1 134 ? 3.549 -1.244 -14.547 1 96.12 134 ASP B C 1
ATOM 2121 O O . ASP B 1 134 ? 4.23 -1.002 -13.555 1 96.12 134 ASP B O 1
ATOM 2125 N N . THR B 1 135 ? 3.168 -2.43 -14.922 1 97.94 135 THR B N 1
ATOM 2126 C CA . THR B 1 135 ? 3.664 -3.609 -14.219 1 97.94 135 THR B CA 1
ATOM 2127 C C . THR B 1 135 ? 4.344 -4.566 -15.195 1 97.94 135 THR B C 1
ATOM 2129 O O . THR B 1 135 ? 3.842 -4.805 -16.297 1 97.94 135 THR B O 1
ATOM 2132 N N . GLN B 1 136 ? 5.488 -5.039 -14.828 1 98.19 136 GLN B N 1
ATOM 2133 C CA . GLN B 1 136 ? 6.215 -6.047 -15.602 1 98.19 136 GLN B CA 1
ATOM 2134 C C . GLN B 1 136 ? 6.41 -7.32 -14.781 1 98.19 136 GLN B C 1
ATOM 2136 O O . GLN B 1 136 ? 6.805 -7.266 -13.617 1 98.19 136 GLN B O 1
ATOM 2141 N N . LEU B 1 137 ? 6.207 -8.461 -15.453 1 98.56 137 LEU B N 1
ATOM 2142 C CA . LEU B 1 137 ? 6.367 -9.742 -14.781 1 98.56 137 LEU B CA 1
ATOM 2143 C C . LEU B 1 137 ? 7.469 -10.57 -15.445 1 98.56 137 LEU B C 1
ATOM 2145 O O . LEU B 1 137 ? 7.473 -10.734 -16.656 1 98.56 137 LEU B O 1
ATOM 2149 N N . GLU B 1 138 ? 8.391 -10.945 -14.711 1 98.56 138 GLU B N 1
ATOM 2150 C CA . GLU B 1 138 ? 9.328 -12.008 -15.062 1 98.56 138 GLU B CA 1
ATOM 2151 C C . GLU B 1 138 ? 9.094 -13.258 -14.227 1 98.56 138 GLU B C 1
ATOM 2153 O O . GLU B 1 138 ? 9.266 -13.242 -13.008 1 98.56 138 GLU B O 1
ATOM 2158 N N . ALA B 1 139 ? 8.742 -14.32 -14.875 1 98.12 139 ALA B N 1
ATOM 2159 C CA . ALA B 1 139 ? 8.352 -15.539 -14.156 1 98.12 139 ALA B CA 1
ATOM 2160 C C . ALA B 1 139 ? 9.281 -16.703 -14.508 1 98.12 139 ALA B C 1
ATOM 2162 O O . ALA B 1 139 ? 9.672 -16.859 -15.664 1 98.12 139 ALA B O 1
ATOM 2163 N N . GLU B 1 140 ? 9.688 -17.375 -13.508 1 98.06 140 GLU B N 1
ATOM 2164 C CA . GLU B 1 140 ? 10.453 -18.609 -13.641 1 98.06 140 GLU B CA 1
ATOM 2165 C C . GLU B 1 140 ? 9.766 -19.766 -12.922 1 98.06 140 GLU B C 1
ATOM 2167 O O . GLU B 1 140 ? 9.266 -19.594 -11.805 1 98.06 140 GLU B O 1
ATOM 2172 N N . VAL B 1 141 ? 9.734 -20.906 -13.586 1 98.44 141 VAL B N 1
ATOM 2173 C CA . VAL B 1 141 ? 9.203 -22.125 -12.992 1 98.44 141 VAL B CA 1
ATOM 2174 C C . VAL B 1 141 ? 10.312 -23.156 -12.859 1 98.44 141 VAL B C 1
ATOM 2176 O O . VAL B 1 141 ? 11.047 -23.422 -13.812 1 98.44 141 VAL B O 1
ATOM 2179 N N . ARG B 1 142 ? 10.445 -23.672 -11.648 1 97.69 142 ARG B N 1
ATOM 2180 C CA . ARG B 1 142 ? 11.445 -24.703 -11.383 1 97.69 142 ARG B CA 1
ATOM 2181 C C . ARG B 1 142 ? 10.797 -26 -10.914 1 97.69 142 ARG B C 1
ATOM 2183 O O . ARG B 1 142 ? 10 -25.984 -9.969 1 97.69 142 ARG B O 1
ATOM 2190 N N . ALA B 1 143 ? 11.219 -27.047 -11.617 1 95.06 143 ALA B N 1
ATOM 2191 C CA . ALA B 1 143 ? 10.695 -28.359 -11.234 1 95.06 143 ALA B CA 1
ATOM 2192 C C . ALA B 1 143 ? 11.672 -29.094 -10.312 1 95.06 143 ALA B C 1
ATOM 2194 O O . ALA B 1 143 ? 12.883 -29.047 -10.523 1 95.06 143 ALA B O 1
ATOM 2195 N N . GLY B 1 144 ? 11.133 -29.734 -9.32 1 86.94 144 GLY B N 1
ATOM 2196 C CA . GLY B 1 144 ? 11.945 -30.562 -8.445 1 86.94 144 GLY B CA 1
ATOM 2197 C C . GLY B 1 144 ? 11.258 -30.891 -7.133 1 86.94 144 GLY B C 1
ATOM 2198 O O . GLY B 1 144 ? 10.242 -30.281 -6.789 1 86.94 144 GLY B O 1
#

InterPro domains:
  IPR003718 OsmC/Ohr conserved domain [PF02566] (40-138)
  IPR015946 K homology domain-like, alpha/beta [G3DSA:3.30.300.20] (8-139)
  IPR036102 OsmC/Ohr superfamily [SSF82784] (15-138)
  IPR052707 OsmC/Ohr Peroxiredoxin [PTHR42830] (22-140)

Sequence (288 aa):
MHSYPHLYAVSADAGLEGDVRLTSNGLAEISSAPPAEFGGPGDQWSPETLLVAAVADCFVLTFRAIARASKLEWVALKCEVEGVLDRTDKVVRFTEFKLKVLLHVPQGTNEQQAKRILEKSENGCLITNSLKSDTQLEAEVRAGMHSYPHLYAVSADAGLEGDVRLTSNGLAEISSAPPAEFGGPGDQWSPETLLVAAVADCFVLTFRAIARASKLEWVALKCEVEGVLDRTDKVVRFTEFKLKVLLHVPQGTNEQQAKRILEKSENGCLITNSLKSDTQLEAEVRAG

Secondary structure (DSSP, 8-state):
-PPSPEEEEEEEEEESSSPEEEE-TTS--EEE---GGGTS-SSSB-HHHHHHHHHHHHHHHHHHHHHHHTT---SEEEEEEEEEEEEETTEEEEEEEEEEEEEEE-TT--HHHHHHHHHHHHHH-TTGGGBSSEEEEEEEEEE-/-PPSPEEEEEEEEE-SSSPEEEE-TTS--EEE---GGGTS-SSSB-HHHHHHHHHHHHHHHHHHHHHHHTT---SEEEEEEEEEEEEETTEEEEEEEEEEEEEEE-TT--HHHHHHHHHHHHHH-TTGGGBSSEEEEEEEEEE-

Radius of gyration: 19.39 Å; Cα contacts (8 Å, |Δi|>4): 696; chains: 2; bounding box: 39×64×42 Å